Protein AF-0000000067304026 (afdb_homodimer)

Sequence (270 aa):
MPGSTGDQLLELVQLFERVRQAMSGVVQALWPSVSLPEGLGELAEKLQGARRRLRLWKISACHQGAREAWAMVKTRYPKADPNHMAEVGPAGPDGKEIPVSLMYGQVELAAKYSQQDCKLDSLLDGIEEEYNQLVMPGSTGDQLLELVQLFERVRQAMSGVVQALWPSVSLPEGLGELAEKLQGARRRLRLWKISACHQGAREAWAMVKTRYPKADPNHMAEVGPAGPDGKEIPVSLMYGQVELAAKYSQQDCKLDSLLDGIEEEYNQLV

Secondary structure (DSSP, 8-state):
----HHHHHHHHHHHHHHHHHHHHHHHHHH-TTSPPP-SHHHHHHHHTTHHHHHHHHHHHHHHHHHHHHHHHHHHH-TTS-HHHHHHS----TTS----GGGGHHHHHHHHHHHHTT---SSPPTTHHHHHHHH-/----HHHHHHHHHHHHHHHHHHHHHHHHHH-TTSPPPSSHHHHHHHHTTHHHHHHHHHHHHHHHHHHHHHHHHHHH-TT--HHHHHHS----TTS----GGGGHHHHHHHHHHHHTT---SSPPTTHHHHHHHH-

Radius of gyration: 23.52 Å; Cα contacts (8 Å, |Δi|>4): 357;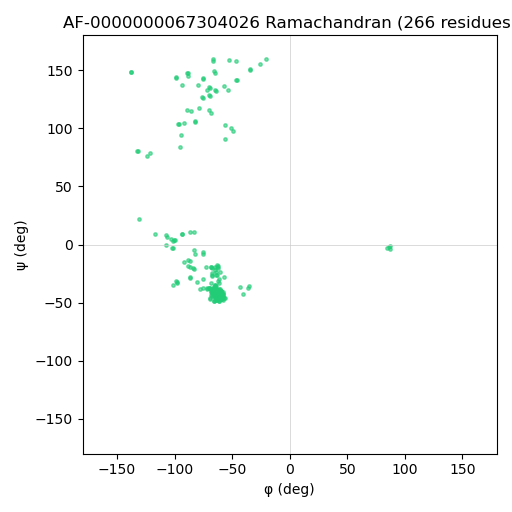 chains: 2; bounding box: 36×78×54 Å

Organism: Triticum aestivum (NCBI:txid4565)

Foldseek 3Di:
DPPDPVVVVVVVVVVVVVLLVVLQVLLCQLPVVDDGDDDPVVSVVSCVCVVVSVVLLVVQLVVQLVVLLVVVVCVVVVVDDVVVVVVDAQQDPVGRHDDCVVVVVVVVVSSVVSSVPGDRRDGDPCSVVVVVVVD/DPPDPVVVVVVVVVVVVVLLVVLQVLLCQLPVPDDGDDDPVVSVVSCVCVVVSVVQLVVQLVVQLVVLLVVVVCVVCVVDDVVVPVVDAQQDPVRHHDDPVVCCVVCVVVSVVSSVPGDRRDGDPCSVVVVVVVD

pLDDT: mean 86.33, std 11.95, range [46.94, 98.12]

Structure (mmCIF, N/CA/C/O backbone):
data_AF-0000000067304026-model_v1
#
loop_
_entity.id
_entity.type
_entity.pdbx_description
1 polymer 'Uncharacterized protein'
#
loop_
_atom_site.group_PDB
_atom_site.id
_atom_site.type_symbol
_atom_site.label_atom_id
_atom_site.label_alt_id
_atom_site.label_comp_id
_atom_site.label_asym_id
_atom_site.label_entity_id
_atom_site.label_seq_id
_atom_site.pdbx_PDB_ins_code
_atom_site.Cartn_x
_atom_site.Cartn_y
_atom_site.Cartn_z
_atom_site.occupancy
_atom_site.B_iso_or_equiv
_atom_site.auth_seq_id
_atom_site.auth_comp_id
_atom_site.auth_asym_id
_atom_site.auth_atom_id
_atom_site.pdbx_PDB_model_num
ATOM 1 N N . MET A 1 1 ? -16.688 -38.125 -21.859 1 46.94 1 MET A N 1
ATOM 2 C CA . MET A 1 1 ? -15.648 -39.094 -22.203 1 46.94 1 MET A CA 1
ATOM 3 C C . MET A 1 1 ? -14.258 -38.562 -21.891 1 46.94 1 MET A C 1
ATOM 5 O O . MET A 1 1 ? -13.984 -37.375 -22.094 1 46.94 1 MET A O 1
ATOM 9 N N . PRO A 1 2 ? -13.617 -39.281 -21.031 1 56.22 2 PRO A N 1
ATOM 10 C CA . PRO A 1 2 ? -12.266 -38.781 -20.766 1 56.22 2 PRO A CA 1
ATOM 11 C C . PRO A 1 2 ? -11.492 -38.5 -22.047 1 56.22 2 PRO A C 1
ATOM 13 O O . PRO A 1 2 ? -11.547 -39.281 -23 1 56.22 2 PRO A O 1
ATOM 16 N N . GLY A 1 3 ? -11.477 -37.281 -22.438 1 58.34 3 GLY A N 1
ATOM 17 C CA . GLY A 1 3 ? -10.797 -36.938 -23.672 1 58.34 3 GLY A CA 1
ATOM 18 C C . GLY A 1 3 ? -9.555 -37.781 -23.922 1 58.34 3 GLY A C 1
ATOM 19 O O . GLY A 1 3 ? -9.07 -38.438 -23.016 1 58.34 3 GLY A O 1
ATOM 20 N N . SER A 1 4 ? -9.242 -38 -25.125 1 78.88 4 SER A N 1
ATOM 21 C CA . SER A 1 4 ? -8.031 -38.688 -25.547 1 78.88 4 SER A CA 1
ATOM 22 C C . SER A 1 4 ? -6.805 -38.188 -24.812 1 78.88 4 SER A C 1
ATOM 24 O O . SER A 1 4 ? -6.848 -37.125 -24.188 1 78.88 4 SER A O 1
ATOM 26 N N . THR A 1 5 ? -5.93 -39.125 -24.5 1 82.75 5 THR A N 1
ATOM 27 C CA . THR A 1 5 ? -4.652 -38.781 -23.891 1 82.75 5 THR A CA 1
ATOM 28 C C . THR A 1 5 ? -4.121 -37.469 -24.438 1 82.75 5 THR A C 1
ATOM 30 O O . THR A 1 5 ? -3.588 -36.656 -23.703 1 82.75 5 THR A O 1
ATOM 33 N N . GLY A 1 6 ? -4.371 -37.281 -25.688 1 85 6 GLY A N 1
ATOM 34 C CA . GLY A 1 6 ? -3.955 -36.062 -26.328 1 85 6 GLY A CA 1
ATOM 35 C C . GLY A 1 6 ? -4.699 -34.844 -25.812 1 85 6 GLY A C 1
ATOM 36 O O . GLY A 1 6 ? -4.098 -33.781 -25.578 1 85 6 GLY A O 1
ATOM 37 N N . ASP A 1 7 ? -5.953 -35 -25.578 1 86.19 7 ASP A N 1
ATOM 38 C CA . ASP A 1 7 ? -6.781 -33.906 -25.078 1 86.19 7 ASP A CA 1
ATOM 39 C C . ASP A 1 7 ? -6.398 -33.531 -23.641 1 86.19 7 ASP A C 1
ATOM 41 O O . ASP A 1 7 ? -6.367 -32.344 -23.297 1 86.19 7 ASP A O 1
ATOM 45 N N . GLN A 1 8 ? -6.109 -34.5 -22.922 1 85 8 GLN A N 1
ATOM 46 C CA . GLN A 1 8 ? -5.723 -34.281 -21.547 1 85 8 GLN A CA 1
ATOM 47 C C . GLN A 1 8 ? -4.383 -33.562 -21.453 1 85 8 GLN A C 1
ATOM 49 O O . GLN A 1 8 ? -4.207 -32.656 -20.625 1 85 8 GLN A O 1
ATOM 54 N N . LEU A 1 9 ? -3.477 -34 -22.359 1 86.44 9 LEU A N 1
ATOM 55 C CA . LEU A 1 9 ? -2.168 -33.344 -22.375 1 86.44 9 LEU A CA 1
ATOM 56 C C . LEU A 1 9 ? -2.291 -31.891 -22.797 1 86.44 9 LEU A C 1
ATOM 58 O O . LEU A 1 9 ? -1.613 -31.031 -22.234 1 86.44 9 LEU A O 1
ATOM 62 N N . LEU A 1 10 ? -3.184 -31.656 -23.734 1 90.62 10 LEU A N 1
ATOM 63 C CA . LEU A 1 10 ? -3.404 -30.281 -24.172 1 90.62 10 LEU A CA 1
ATOM 64 C C . LEU A 1 10 ? -3.99 -29.422 -23.062 1 90.62 10 LEU A C 1
ATOM 66 O O . LEU A 1 10 ? -3.58 -28.281 -22.875 1 90.62 10 LEU A O 1
ATOM 70 N N . GLU A 1 11 ? -4.941 -29.922 -22.375 1 89.31 11 GLU A N 1
ATOM 71 C CA . GLU A 1 11 ? -5.547 -29.219 -21.25 1 89.31 11 GLU A CA 1
ATOM 72 C C . GLU A 1 11 ? -4.516 -28.906 -20.172 1 89.31 11 GLU A C 1
ATOM 74 O O . GLU A 1 11 ? -4.539 -27.812 -19.578 1 89.31 11 GLU A O 1
ATOM 79 N N . LEU A 1 12 ? -3.656 -29.812 -19.938 1 88.38 12 LEU A N 1
ATOM 80 C CA . LEU A 1 12 ? -2.615 -29.609 -18.922 1 88.38 12 LEU A CA 1
ATOM 81 C C . LEU A 1 12 ? -1.647 -28.516 -19.359 1 88.38 12 LEU A C 1
ATOM 83 O O . LEU A 1 12 ? -1.261 -27.656 -18.547 1 88.38 12 LEU A O 1
ATOM 87 N N . VAL A 1 13 ? -1.28 -28.594 -20.609 1 90.56 13 VAL A N 1
ATOM 88 C CA . VAL A 1 13 ? -0.37 -27.594 -21.141 1 90.56 13 VAL A CA 1
ATOM 89 C C . VAL A 1 13 ? -1.01 -26.203 -21.047 1 90.56 13 VAL A C 1
ATOM 91 O O . VAL A 1 13 ? -0.352 -25.234 -20.656 1 90.56 13 VAL A O 1
ATOM 94 N N . GLN A 1 14 ? -2.227 -26.094 -21.328 1 94.25 14 GLN A N 1
ATOM 95 C CA . GLN A 1 14 ? -2.949 -24.828 -21.25 1 94.25 14 GLN A CA 1
ATOM 96 C C . GLN A 1 14 ? -3.025 -24.328 -19.797 1 94.25 14 GLN A C 1
ATOM 98 O O . GLN A 1 14 ? -2.887 -23.141 -19.547 1 94.25 14 GLN A O 1
ATOM 103 N N . LEU A 1 15 ? -3.293 -25.219 -18.953 1 93.31 15 LEU A N 1
ATOM 104 C CA . LEU A 1 15 ? -3.326 -24.859 -17.547 1 93.31 15 LEU A CA 1
ATOM 105 C C . LEU A 1 15 ? -1.977 -24.312 -17.078 1 93.31 15 LEU A C 1
ATOM 107 O O . LEU A 1 15 ? -1.911 -23.281 -16.406 1 93.31 15 LEU A O 1
ATOM 111 N N . PHE A 1 16 ? -0.898 -24.969 -17.531 1 93.06 16 PHE A N 1
ATOM 112 C CA . PHE A 1 16 ? 0.444 -24.547 -17.141 1 93.06 16 PHE A CA 1
ATOM 113 C C . PHE A 1 16 ? 0.735 -23.141 -17.656 1 93.06 16 PHE A C 1
ATOM 115 O O . PHE A 1 16 ? 1.315 -22.328 -16.938 1 93.06 16 PHE A O 1
ATOM 122 N N . GLU A 1 17 ? 0.305 -22.938 -18.812 1 94.81 17 GLU A N 1
ATOM 123 C CA . GLU A 1 17 ? 0.541 -21.625 -19.391 1 94.81 17 GLU A CA 1
ATOM 124 C C . GLU A 1 17 ? -0.262 -20.547 -18.656 1 94.81 17 GLU A C 1
ATOM 126 O O . GLU A 1 17 ? 0.25 -19.469 -18.391 1 94.81 17 GLU A O 1
ATOM 131 N N . ARG A 1 18 ? -1.448 -20.828 -18.297 1 95.94 18 ARG A N 1
ATOM 132 C CA . ARG A 1 18 ? -2.281 -19.891 -17.531 1 95.94 18 ARG A CA 1
ATOM 133 C C . ARG A 1 18 ? -1.678 -19.609 -16.172 1 95.94 18 ARG A C 1
ATOM 135 O O . ARG A 1 18 ? -1.648 -18.469 -15.719 1 95.94 18 ARG A O 1
ATOM 142 N N . VAL A 1 19 ? -1.234 -20.625 -15.617 1 97.38 19 VAL A N 1
ATOM 143 C CA . VAL A 1 19 ? -0.62 -20.516 -14.297 1 97.38 19 VAL A CA 1
ATOM 144 C C . VAL A 1 19 ? 0.658 -19.688 -14.383 1 97.38 19 VAL A C 1
ATOM 146 O O . VAL A 1 19 ? 0.868 -18.766 -13.586 1 97.38 19 VAL A O 1
ATOM 149 N N . ARG A 1 20 ? 1.448 -20.031 -15.328 1 97.06 20 ARG A N 1
ATOM 150 C CA . ARG A 1 20 ? 2.691 -19.297 -15.523 1 97.06 20 ARG A CA 1
ATOM 151 C C . ARG A 1 20 ? 2.416 -17.812 -15.758 1 97.06 20 ARG A C 1
ATOM 153 O O . ARG A 1 20 ? 3.08 -16.953 -15.172 1 97.06 20 ARG A O 1
ATOM 160 N N . GLN A 1 21 ? 1.472 -17.484 -16.562 1 96.81 21 GLN A N 1
ATOM 161 C CA . GLN A 1 21 ? 1.123 -16.094 -16.875 1 96.81 21 GLN A CA 1
ATOM 162 C C . GLN A 1 21 ? 0.629 -15.367 -15.625 1 96.81 21 GLN A C 1
ATOM 164 O O . GLN A 1 21 ? 1.021 -14.227 -15.375 1 96.81 21 GLN A O 1
ATOM 169 N N . ALA A 1 22 ? -0.229 -16.047 -14.898 1 97.5 22 ALA A N 1
ATOM 170 C CA . ALA A 1 22 ? -0.749 -15.461 -13.664 1 97.5 22 ALA A CA 1
ATOM 171 C C . ALA A 1 22 ? 0.378 -15.172 -12.68 1 97.5 22 ALA A C 1
ATOM 173 O O . ALA A 1 22 ? 0.455 -14.07 -12.125 1 97.5 22 ALA A O 1
ATOM 174 N N . MET A 1 23 ? 1.243 -16.125 -12.508 1 98 23 MET A N 1
ATOM 175 C CA . MET A 1 23 ? 2.355 -15.969 -11.57 1 98 23 MET A CA 1
ATOM 176 C C . MET A 1 23 ? 3.311 -14.883 -12.047 1 98 23 MET A C 1
ATOM 178 O O . MET A 1 23 ? 3.783 -14.07 -11.25 1 98 23 MET A O 1
ATOM 182 N N . SER A 1 24 ? 3.561 -14.836 -13.328 1 97.5 24 SER A N 1
ATOM 183 C CA . SER A 1 24 ? 4.422 -13.805 -13.898 1 97.5 24 SER A CA 1
ATOM 184 C C . SER A 1 24 ? 3.844 -12.414 -13.664 1 97.5 24 SER A C 1
ATOM 186 O O . SER A 1 24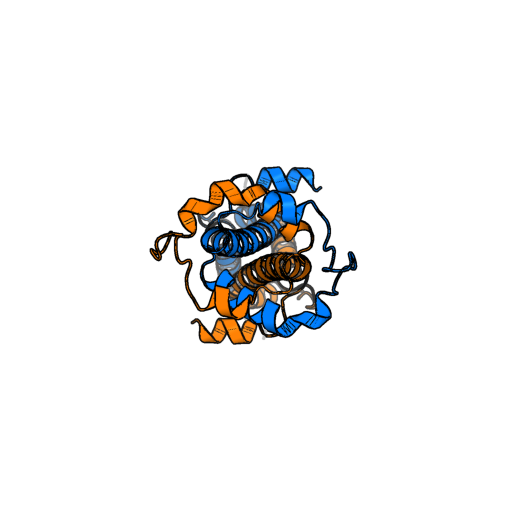 ? 4.574 -11.484 -13.32 1 97.5 24 SER A O 1
ATOM 188 N N . GLY A 1 25 ? 2.58 -12.289 -13.836 1 96.94 25 GLY A N 1
ATOM 189 C CA . GLY A 1 25 ? 1.912 -11.023 -13.586 1 96.94 25 GLY A CA 1
ATOM 190 C C . GLY A 1 25 ? 2.059 -10.547 -12.148 1 96.94 25 GLY A C 1
ATOM 191 O O . GLY A 1 25 ? 2.291 -9.359 -11.906 1 96.94 25 GLY A O 1
ATOM 192 N N . VAL A 1 26 ? 1.966 -11.484 -11.258 1 98.12 26 VAL A N 1
ATOM 193 C CA . VAL A 1 26 ? 2.086 -11.148 -9.844 1 98.12 26 VAL A CA 1
ATOM 194 C C . VAL A 1 26 ? 3.52 -10.727 -9.531 1 98.12 26 VAL A C 1
ATOM 196 O O . VAL A 1 26 ? 3.746 -9.719 -8.859 1 98.12 26 VAL A O 1
ATOM 199 N N . VAL A 1 27 ? 4.48 -11.477 -10.016 1 97.94 27 VAL A N 1
ATOM 200 C CA . VAL A 1 27 ? 5.883 -11.156 -9.773 1 97.94 27 VAL A CA 1
ATOM 201 C C . VAL A 1 27 ? 6.199 -9.773 -10.336 1 97.94 27 VAL A C 1
ATOM 203 O O . VAL A 1 27 ? 6.824 -8.945 -9.664 1 97.94 27 VAL A O 1
ATOM 206 N N . GLN A 1 28 ? 5.711 -9.469 -11.453 1 96.25 28 GLN A N 1
ATOM 207 C CA . GLN A 1 28 ? 5.961 -8.164 -12.07 1 96.25 28 GLN A CA 1
ATOM 208 C C . GLN A 1 28 ? 5.34 -7.039 -11.25 1 96.25 28 GLN A C 1
ATOM 210 O O . GLN A 1 28 ? 5.914 -5.957 -11.141 1 96.25 28 GLN A O 1
ATOM 215 N N . ALA A 1 29 ? 4.195 -7.293 -10.68 1 96.19 29 ALA A N 1
ATOM 216 C CA . ALA A 1 29 ? 3.496 -6.277 -9.898 1 96.19 29 ALA A CA 1
ATOM 217 C C . ALA A 1 29 ? 4.207 -6.023 -8.57 1 96.19 29 ALA A C 1
ATOM 219 O O . ALA A 1 29 ? 4.316 -4.879 -8.125 1 96.19 29 ALA A O 1
ATOM 220 N N . LEU A 1 30 ? 4.723 -7.078 -7.988 1 97.12 30 LEU A N 1
ATOM 221 C CA . LEU A 1 30 ? 5.32 -6.973 -6.66 1 97.12 30 LEU A CA 1
ATOM 222 C C . LEU A 1 30 ? 6.785 -6.562 -6.754 1 97.12 30 LEU A C 1
ATOM 224 O O . LEU A 1 30 ? 7.324 -5.949 -5.828 1 97.12 30 LEU A O 1
ATOM 228 N N . TRP A 1 31 ? 7.453 -6.875 -7.801 1 96.5 31 TRP A N 1
ATOM 229 C CA . TRP A 1 31 ? 8.844 -6.547 -8.07 1 96.5 31 TRP A CA 1
ATOM 230 C C . TRP A 1 31 ? 9.008 -5.98 -9.477 1 96.5 31 TRP A C 1
ATOM 232 O O . TRP A 1 31 ? 9.539 -6.652 -10.367 1 96.5 31 TRP A O 1
ATOM 242 N N . PRO A 1 32 ? 8.727 -4.738 -9.656 1 93.06 32 PRO A N 1
ATOM 243 C CA . PRO A 1 32 ? 8.688 -4.168 -11 1 93.06 32 PRO A CA 1
ATOM 244 C C . PRO A 1 32 ? 10.062 -4.098 -11.648 1 93.06 32 PRO A C 1
ATOM 246 O O . PRO A 1 32 ? 10.172 -4.039 -12.883 1 93.06 32 PRO A O 1
ATOM 249 N N . SER A 1 33 ? 11.086 -4.16 -10.93 1 89.69 33 SER A N 1
ATOM 250 C CA . SER A 1 33 ? 12.414 -3.959 -11.492 1 89.69 33 SER A CA 1
ATOM 251 C C . SER A 1 33 ? 13.117 -5.289 -11.734 1 89.69 33 SER A C 1
ATOM 253 O O . SER A 1 33 ? 14.266 -5.316 -12.195 1 89.69 33 SER A O 1
ATOM 255 N N . VAL A 1 34 ? 12.453 -6.387 -11.5 1 88 34 VAL A N 1
ATOM 256 C CA . VAL A 1 34 ? 13.117 -7.684 -11.602 1 88 34 VAL A CA 1
ATOM 257 C C . VAL A 1 34 ? 12.797 -8.32 -12.953 1 88 34 VAL A C 1
ATOM 259 O O . VAL A 1 34 ? 11.68 -8.188 -13.461 1 88 34 VAL A O 1
ATOM 262 N N . SER A 1 35 ? 13.828 -8.977 -13.453 1 93 35 SER A N 1
ATOM 263 C CA . SER A 1 35 ? 13.594 -9.797 -14.633 1 93 35 SER A CA 1
ATOM 264 C C . SER A 1 35 ? 12.734 -11.016 -14.312 1 93 35 SER A C 1
ATOM 266 O O . SER A 1 35 ? 12.977 -11.703 -13.312 1 93 35 SER A O 1
ATOM 268 N N . LEU A 1 36 ? 11.789 -11.227 -15.18 1 93.25 36 LEU A N 1
ATOM 269 C CA . LEU A 1 36 ? 10.836 -12.305 -14.938 1 93.25 36 LEU A CA 1
ATOM 270 C C . LEU A 1 36 ? 11.469 -13.664 -15.211 1 93.25 36 LEU A C 1
ATOM 272 O O . LEU A 1 36 ? 11.984 -13.906 -16.312 1 93.25 36 LEU A O 1
ATOM 276 N N . PRO A 1 37 ? 11.367 -14.469 -14.227 1 91.25 37 PRO A N 1
ATOM 277 C CA . PRO A 1 37 ? 11.82 -15.828 -14.516 1 91.25 37 PRO A CA 1
ATOM 278 C C . PRO A 1 37 ? 10.938 -16.547 -15.539 1 91.25 37 PRO A C 1
ATOM 280 O O . PRO A 1 37 ? 9.75 -16.219 -15.664 1 91.25 37 PRO A O 1
ATOM 283 N N . GLU A 1 38 ? 11.484 -17.562 -16.156 1 89.38 38 GLU A N 1
ATOM 284 C CA . GLU A 1 38 ? 10.734 -18.281 -17.172 1 89.38 38 GLU A CA 1
ATOM 285 C C . GLU A 1 38 ? 10.102 -19.547 -16.609 1 89.38 38 GLU A C 1
ATOM 287 O O . GLU A 1 38 ? 8.984 -19.906 -16.984 1 89.38 38 GLU A O 1
ATOM 292 N N . GLY A 1 39 ? 10.75 -20.141 -15.688 1 93.19 39 GLY A N 1
ATOM 293 C CA . GLY A 1 39 ? 10.289 -21.422 -15.18 1 93.19 39 GLY A CA 1
ATOM 294 C C . GLY A 1 39 ? 9.305 -21.297 -14.031 1 93.19 39 GLY A C 1
ATOM 295 O O . GLY A 1 39 ? 9.398 -20.359 -13.227 1 93.19 39 GLY A O 1
ATOM 296 N N . LEU A 1 40 ? 8.414 -22.25 -14 1 95.19 40 LEU A N 1
ATOM 297 C CA . LEU A 1 40 ? 7.402 -22.266 -12.945 1 95.19 40 LEU A CA 1
ATOM 298 C C . LEU A 1 40 ? 8.047 -22.422 -11.57 1 95.19 40 LEU A C 1
ATOM 300 O O . LEU A 1 40 ? 7.602 -21.797 -10.602 1 95.19 40 LEU A O 1
ATOM 304 N N . GLY A 1 41 ? 9.055 -23.234 -11.516 1 95.56 41 GLY A N 1
ATOM 305 C CA . GLY A 1 41 ? 9.75 -23.438 -10.25 1 95.56 41 GLY A CA 1
ATOM 306 C C . GLY A 1 41 ? 10.375 -22.156 -9.719 1 95.56 41 GLY A C 1
ATOM 307 O O . GLY A 1 41 ? 10.258 -21.844 -8.531 1 95.56 41 GLY A O 1
ATOM 308 N N . GLU A 1 42 ? 11.039 -21.438 -10.555 1 96.69 42 GLU A N 1
ATOM 309 C CA . GLU A 1 42 ? 11.672 -20.188 -10.172 1 96.69 42 GLU A CA 1
ATOM 310 C C . GLU A 1 42 ? 10.633 -19.125 -9.789 1 96.69 42 GLU A C 1
ATOM 312 O O . GLU A 1 42 ? 10.844 -18.359 -8.859 1 96.69 42 GLU A O 1
ATOM 317 N N . LEU A 1 43 ? 9.555 -19.125 -10.531 1 97.81 43 LEU A N 1
ATOM 318 C CA . LEU A 1 43 ? 8.461 -18.219 -10.195 1 97.81 43 LEU A CA 1
ATOM 319 C C . LEU A 1 43 ? 7.906 -18.531 -8.805 1 97.81 43 LEU A C 1
ATOM 321 O O . LEU A 1 43 ? 7.676 -17.609 -8.008 1 97.81 43 LEU A O 1
ATOM 325 N N . ALA A 1 44 ? 7.73 -19.734 -8.555 1 97.88 44 ALA A N 1
ATOM 326 C CA . ALA A 1 44 ? 7.238 -20.156 -7.242 1 97.88 44 ALA A CA 1
ATOM 327 C C . ALA A 1 44 ? 8.195 -19.734 -6.133 1 97.88 44 ALA A C 1
ATOM 329 O O . ALA A 1 44 ? 7.766 -19.266 -5.078 1 97.88 44 ALA A O 1
ATOM 330 N N . GLU A 1 45 ? 9.461 -19.922 -6.355 1 96.94 45 GLU A N 1
ATOM 331 C CA . GLU A 1 45 ? 10.469 -19.531 -5.379 1 96.94 45 GLU A CA 1
ATOM 332 C C . GLU A 1 45 ? 10.398 -18.031 -5.09 1 96.94 45 GLU A C 1
ATOM 334 O O . GLU A 1 45 ? 10.438 -17.609 -3.932 1 96.94 45 GLU A O 1
ATOM 339 N N . LYS A 1 46 ? 10.289 -17.234 -6.102 1 97.12 46 LYS A N 1
ATOM 340 C CA . LYS A 1 46 ? 10.18 -15.789 -5.949 1 97.12 46 LYS A CA 1
ATOM 341 C C . LYS A 1 46 ? 8.938 -15.414 -5.148 1 97.12 46 LYS A C 1
ATOM 343 O O . LYS A 1 46 ? 9 -14.547 -4.27 1 97.12 46 LYS A O 1
ATOM 348 N N . LEU A 1 47 ? 7.836 -16.078 -5.379 1 97.94 47 LEU A N 1
ATOM 349 C CA . LEU A 1 47 ? 6.551 -15.727 -4.781 1 97.94 47 LEU A CA 1
ATOM 350 C C . LEU A 1 47 ? 6.508 -16.156 -3.314 1 97.94 47 LEU A C 1
ATOM 352 O O . LEU A 1 47 ? 5.59 -15.766 -2.584 1 97.94 47 LEU A O 1
ATOM 356 N N . GLN A 1 48 ? 7.508 -16.859 -2.863 1 96.19 48 GLN A N 1
ATOM 357 C CA . GLN A 1 48 ? 7.594 -17.172 -1.44 1 96.19 48 GLN A CA 1
ATOM 358 C C . GLN A 1 48 ? 7.762 -15.906 -0.611 1 96.19 48 GLN A C 1
ATOM 360 O O . GLN A 1 48 ? 7.336 -15.844 0.543 1 96.19 48 GLN A O 1
ATOM 365 N N . GLY A 1 49 ? 8.312 -14.875 -1.209 1 95.75 49 GLY A N 1
ATOM 366 C CA . GLY A 1 49 ? 8.516 -13.602 -0.531 1 95.75 49 GLY A CA 1
ATOM 367 C C . GLY A 1 49 ? 7.375 -12.625 -0.748 1 95.75 49 GLY A C 1
ATOM 368 O O . GLY A 1 49 ? 7.461 -11.461 -0.338 1 95.75 49 GLY A O 1
ATOM 369 N N . ALA A 1 50 ? 6.277 -13.062 -1.33 1 97.44 50 ALA A N 1
ATOM 370 C CA . ALA A 1 50 ? 5.219 -12.156 -1.766 1 97.44 50 ALA A CA 1
ATOM 371 C C . ALA A 1 50 ? 4.559 -11.469 -0.572 1 97.44 50 ALA A C 1
ATOM 373 O O . ALA A 1 50 ? 4.273 -10.273 -0.617 1 97.44 50 ALA A O 1
ATOM 374 N N . ARG A 1 51 ? 4.34 -12.242 0.478 1 95.56 51 ARG A N 1
ATOM 375 C CA . ARG A 1 51 ? 3.678 -11.672 1.648 1 95.56 51 ARG A CA 1
ATOM 376 C C . ARG A 1 51 ? 4.5 -10.531 2.236 1 95.56 51 ARG A C 1
ATOM 378 O O . ARG A 1 51 ? 3.965 -9.453 2.516 1 95.56 51 ARG A O 1
ATOM 385 N N . ARG A 1 52 ? 5.738 -10.758 2.422 1 95.56 52 ARG A N 1
ATOM 386 C CA . ARG A 1 52 ? 6.641 -9.727 2.928 1 95.56 52 ARG A CA 1
ATOM 387 C C . ARG A 1 52 ? 6.684 -8.531 1.988 1 95.56 52 ARG A C 1
ATOM 389 O O . ARG A 1 52 ? 6.629 -7.379 2.436 1 95.56 52 ARG A O 1
ATOM 396 N N . ARG A 1 53 ? 6.797 -8.781 0.732 1 96.88 53 ARG A N 1
ATOM 397 C CA . ARG A 1 53 ? 6.891 -7.719 -0.262 1 96.88 53 ARG A CA 1
ATOM 398 C C . ARG A 1 53 ? 5.629 -6.859 -0.264 1 96.88 53 ARG A C 1
ATOM 400 O O . ARG A 1 53 ? 5.703 -5.633 -0.363 1 96.88 53 ARG A O 1
ATOM 407 N N . LEU A 1 54 ? 4.477 -7.527 -0.152 1 97 54 LEU A N 1
ATOM 408 C CA . LEU A 1 54 ? 3.213 -6.805 -0.07 1 97 54 LEU A CA 1
ATOM 409 C C . LEU A 1 54 ? 3.18 -5.902 1.16 1 97 54 LEU A C 1
ATOM 411 O O . LEU A 1 54 ? 2.727 -4.758 1.084 1 97 54 LEU A O 1
ATOM 415 N N . ARG A 1 55 ? 3.664 -6.406 2.236 1 95.62 55 ARG A N 1
ATOM 416 C CA . ARG A 1 55 ? 3.701 -5.609 3.459 1 95.62 55 ARG A CA 1
ATOM 417 C C . ARG A 1 55 ? 4.602 -4.391 3.291 1 95.62 55 ARG A C 1
ATOM 419 O O . ARG A 1 55 ? 4.254 -3.291 3.732 1 95.62 55 ARG A O 1
ATOM 426 N N . LEU A 1 56 ? 5.711 -4.52 2.676 1 96.5 56 LEU A N 1
ATOM 427 C CA . LEU A 1 56 ? 6.617 -3.406 2.408 1 96.5 56 LEU A CA 1
ATOM 428 C C . LEU A 1 56 ? 5.941 -2.348 1.544 1 96.5 56 LEU A C 1
ATOM 430 O O . LEU A 1 56 ? 6.074 -1.15 1.805 1 96.5 56 LEU A O 1
ATOM 434 N N . TRP A 1 57 ? 5.184 -2.797 0.582 1 97.19 57 TRP A N 1
ATOM 435 C CA . TRP A 1 57 ? 4.453 -1.866 -0.275 1 97.19 57 TRP A CA 1
ATOM 436 C C . TRP A 1 57 ? 3.436 -1.065 0.532 1 97.19 57 TRP A C 1
ATOM 438 O O . TRP A 1 57 ? 3.316 0.149 0.359 1 97.19 57 TRP A O 1
ATOM 448 N N . LYS A 1 58 ? 2.73 -1.785 1.393 1 96.12 58 LYS A N 1
ATOM 449 C CA . LYS A 1 58 ? 1.716 -1.128 2.211 1 96.12 58 LYS A CA 1
ATOM 450 C C . LYS A 1 58 ? 2.348 -0.114 3.16 1 96.12 58 LYS A C 1
ATOM 452 O O . LYS A 1 58 ? 1.867 1.016 3.279 1 96.12 58 LYS A O 1
ATOM 457 N N . ILE A 1 59 ? 3.402 -0.42 3.793 1 96 59 ILE A N 1
ATOM 458 C CA . ILE A 1 59 ? 4.094 0.473 4.719 1 96 59 ILE A CA 1
ATOM 459 C C . ILE A 1 59 ? 4.633 1.683 3.961 1 96 59 ILE A C 1
ATOM 461 O O . ILE A 1 59 ? 4.477 2.822 4.402 1 96 59 ILE A O 1
ATOM 465 N N . SER A 1 60 ? 5.277 1.411 2.865 1 96.31 60 SER A N 1
ATOM 466 C CA . SER A 1 60 ? 5.809 2.486 2.035 1 96.31 60 SER A CA 1
ATOM 467 C C . SER A 1 60 ? 4.711 3.461 1.621 1 96.31 60 SER A C 1
ATOM 469 O O . SER A 1 60 ? 4.887 4.676 1.713 1 96.31 60 SER A O 1
ATOM 471 N N . ALA A 1 61 ? 3.619 2.93 1.189 1 96.56 61 ALA A N 1
ATOM 472 C CA . ALA A 1 61 ? 2.506 3.766 0.749 1 96.56 61 ALA A CA 1
ATOM 473 C C . ALA A 1 61 ? 1.941 4.586 1.907 1 96.56 61 ALA A C 1
ATOM 475 O O . ALA A 1 61 ? 1.63 5.766 1.746 1 96.56 61 ALA A O 1
ATOM 476 N N . CYS A 1 62 ? 1.808 3.947 3.016 1 96.75 62 CYS A N 1
ATOM 477 C CA . CYS A 1 62 ? 1.332 4.645 4.207 1 96.75 62 CYS A CA 1
ATOM 478 C C . CYS A 1 62 ? 2.256 5.797 4.57 1 96.75 62 CYS A C 1
ATOM 480 O O . CYS A 1 62 ? 1.793 6.906 4.848 1 96.75 62 CYS A O 1
ATOM 482 N N . HIS A 1 63 ? 3.516 5.566 4.562 1 95.88 63 HIS A N 1
ATOM 483 C CA . HIS A 1 63 ? 4.516 6.594 4.844 1 95.88 63 HIS A CA 1
ATOM 484 C C . HIS A 1 63 ? 4.422 7.738 3.842 1 95.88 63 HIS A C 1
ATOM 486 O O . HIS A 1 63 ? 4.531 8.906 4.219 1 95.88 63 HIS A O 1
ATOM 492 N N . GLN A 1 64 ? 4.258 7.363 2.615 1 95.31 64 GLN A N 1
ATOM 493 C CA . GLN A 1 64 ? 4.129 8.367 1.566 1 95.31 64 GLN A CA 1
ATOM 494 C C . GLN A 1 64 ? 2.932 9.281 1.818 1 95.31 64 GLN A C 1
ATOM 496 O O . GLN A 1 64 ? 3.023 10.5 1.655 1 95.31 64 GLN A O 1
ATOM 501 N N . GLY A 1 65 ? 1.836 8.641 2.174 1 95.06 65 GLY A N 1
ATOM 502 C CA . GLY A 1 65 ? 0.658 9.438 2.48 1 95.06 65 GLY A CA 1
ATOM 503 C C . GLY A 1 65 ? 0.873 10.398 3.635 1 95.06 65 GLY A C 1
ATOM 504 O O . GLY A 1 65 ? 0.507 11.57 3.549 1 95.06 65 GLY A O 1
ATOM 505 N N . ALA A 1 66 ? 1.475 9.922 4.641 1 94.88 66 ALA A N 1
ATOM 506 C CA . ALA A 1 66 ? 1.8 10.758 5.793 1 94.88 66 ALA A CA 1
ATOM 507 C C . ALA A 1 66 ? 2.756 11.883 5.402 1 94.88 66 ALA A C 1
ATOM 509 O O . ALA A 1 66 ? 2.574 13.031 5.812 1 94.88 66 ALA A O 1
ATOM 510 N N . ARG A 1 67 ? 3.73 11.562 4.641 1 93.94 67 ARG A N 1
ATOM 511 C CA . ARG A 1 67 ? 4.719 12.523 4.18 1 93.94 67 ARG A CA 1
ATOM 512 C C . ARG A 1 67 ? 4.062 13.648 3.381 1 93.94 67 ARG A C 1
ATOM 514 O O . ARG A 1 67 ? 4.371 14.82 3.58 1 93.94 67 ARG A O 1
ATOM 521 N N . GLU A 1 68 ? 3.189 13.281 2.471 1 92.06 68 GLU A N 1
ATOM 522 C CA . GLU A 1 68 ? 2.471 14.273 1.677 1 92.06 68 GLU A CA 1
ATOM 523 C C . GLU A 1 68 ? 1.647 15.203 2.564 1 92.06 68 GLU A C 1
ATOM 525 O O . GLU A 1 68 ? 1.638 16.422 2.359 1 92.06 68 GLU A O 1
ATOM 530 N N . ALA A 1 69 ? 0.983 14.672 3.512 1 91.75 69 ALA A N 1
ATOM 531 C CA . ALA A 1 69 ? 0.152 15.453 4.422 1 91.75 69 ALA A CA 1
ATOM 532 C C . ALA A 1 69 ? 0.999 16.438 5.234 1 91.75 69 ALA A C 1
ATOM 534 O O . ALA A 1 69 ? 0.7 17.625 5.289 1 91.75 69 ALA A O 1
ATOM 535 N N . TRP A 1 70 ? 2.08 15.992 5.762 1 91.5 70 TRP A N 1
ATOM 536 C CA . TRP A 1 70 ? 2.934 16.828 6.598 1 91.5 70 TRP A CA 1
ATOM 537 C C . TRP A 1 70 ? 3.631 17.906 5.762 1 91.5 70 TRP A C 1
ATOM 539 O O . TRP A 1 70 ? 3.854 19.016 6.234 1 91.5 70 TRP A O 1
ATOM 549 N N . ALA A 1 71 ? 3.992 17.469 4.59 1 90.31 71 ALA A N 1
ATOM 550 C CA . ALA A 1 71 ? 4.594 18.453 3.695 1 90.31 71 ALA A CA 1
ATOM 551 C C . ALA A 1 71 ? 3.615 19.594 3.396 1 90.31 71 ALA A C 1
ATOM 553 O O . ALA A 1 71 ? 4.004 20.766 3.355 1 90.31 71 ALA A O 1
ATOM 554 N N . MET A 1 72 ? 2.398 19.281 3.248 1 86.94 72 MET A N 1
ATOM 555 C CA . MET A 1 72 ? 1.368 20.297 3.039 1 86.94 72 MET A CA 1
ATOM 556 C C . MET A 1 72 ? 1.232 21.188 4.262 1 86.94 72 MET A C 1
ATOM 558 O O . MET A 1 72 ? 1.108 22.406 4.133 1 86.94 72 MET A O 1
ATOM 562 N N . VAL A 1 73 ? 1.233 20.609 5.418 1 86.38 73 VAL A N 1
ATOM 563 C CA . VAL A 1 73 ? 1.16 21.375 6.66 1 86.38 73 VAL A CA 1
ATOM 564 C C . VAL A 1 73 ? 2.344 22.328 6.75 1 86.38 73 VAL A C 1
ATOM 566 O O . VAL A 1 73 ? 2.172 23.516 7.051 1 86.38 73 VAL A O 1
ATOM 569 N N . LYS A 1 74 ? 3.52 21.859 6.469 1 87.31 74 LYS A N 1
ATOM 570 C CA . LYS A 1 74 ? 4.734 22.656 6.582 1 87.31 74 LYS A CA 1
ATOM 571 C C . LYS A 1 74 ? 4.719 23.812 5.594 1 87.31 74 LYS A C 1
ATOM 573 O O . LYS A 1 74 ? 5.254 24.891 5.879 1 87.31 74 LYS A O 1
ATOM 578 N N . THR A 1 75 ? 4.148 23.547 4.453 1 83.69 75 THR A N 1
ATOM 579 C CA . THR A 1 75 ? 4.066 24.609 3.451 1 83.69 75 THR A CA 1
ATOM 580 C C . THR A 1 75 ? 3.137 25.719 3.92 1 83.69 75 THR A C 1
ATOM 582 O O . THR A 1 75 ? 3.367 26.891 3.619 1 83.69 75 THR A O 1
ATOM 585 N N . ARG A 1 76 ? 2.215 25.422 4.754 1 79.06 76 ARG A N 1
ATOM 586 C CA . ARG A 1 76 ? 1.219 26.406 5.176 1 79.06 76 ARG A CA 1
ATOM 587 C C . ARG A 1 76 ? 1.589 27.016 6.523 1 79.06 76 ARG A C 1
ATOM 589 O O . ARG A 1 76 ? 1.233 28.156 6.809 1 79.06 76 ARG A O 1
ATOM 596 N N . TYR A 1 77 ? 2.225 26.203 7.273 1 79.19 77 TYR A N 1
ATOM 597 C CA . TYR A 1 77 ? 2.654 26.656 8.594 1 79.19 77 TYR A CA 1
ATOM 598 C C . TYR A 1 77 ? 4.156 26.484 8.766 1 79.19 77 TYR A C 1
ATOM 600 O O . TYR A 1 77 ? 4.605 25.641 9.562 1 79.19 77 TYR A O 1
ATOM 608 N N . PRO A 1 78 ? 4.852 27.359 8.156 1 77.5 78 PRO A N 1
ATOM 609 C CA . PRO A 1 78 ? 6.301 27.172 8.125 1 77.5 78 PRO A CA 1
ATOM 610 C C . PRO A 1 78 ? 6.949 27.328 9.5 1 77.5 78 PRO A C 1
ATOM 612 O O . PRO A 1 78 ? 8.047 26.812 9.727 1 77.5 78 PRO A O 1
ATOM 615 N N . LYS A 1 79 ? 6.227 28 10.398 1 79.62 79 LYS A N 1
ATOM 616 C CA . LYS A 1 79 ? 6.797 28.219 11.719 1 79.62 79 LYS A CA 1
ATOM 617 C C . LYS A 1 79 ? 6.465 27.062 12.664 1 79.62 79 LYS A C 1
ATOM 619 O O . LYS A 1 79 ? 7.031 26.969 13.75 1 79.62 79 LYS A O 1
ATOM 624 N N . ALA A 1 80 ? 5.531 26.281 12.203 1 75.81 80 ALA A N 1
ATOM 625 C CA . ALA A 1 80 ? 5.211 25.094 12.992 1 75.81 80 ALA A CA 1
ATOM 626 C C . ALA A 1 80 ? 6.23 23.984 12.75 1 75.81 80 ALA A C 1
ATOM 628 O O . ALA A 1 80 ? 6.684 23.781 11.625 1 75.81 80 ALA A O 1
ATOM 629 N N . ASP A 1 81 ? 6.617 23.359 13.844 1 80.94 81 ASP A N 1
ATOM 630 C CA . ASP A 1 81 ? 7.492 22.203 13.727 1 80.94 81 ASP A CA 1
ATOM 631 C C . ASP A 1 81 ? 6.691 20.906 13.758 1 80.94 81 ASP A C 1
ATOM 633 O O . ASP A 1 81 ? 6.316 20.422 14.828 1 80.94 81 ASP A O 1
ATOM 637 N N . PRO A 1 82 ? 6.555 20.344 12.562 1 82.31 82 PRO A N 1
ATOM 638 C CA . PRO A 1 82 ? 5.742 19.125 12.516 1 82.31 82 PRO A CA 1
ATOM 639 C C . PRO A 1 82 ? 6.316 18 13.367 1 82.31 82 PRO A C 1
ATOM 641 O O . PRO A 1 82 ? 5.566 17.203 13.922 1 82.31 82 PRO A O 1
ATOM 644 N N . ASN A 1 83 ? 7.586 17.938 13.461 1 81.12 83 ASN A N 1
ATOM 645 C CA . ASN A 1 83 ? 8.203 16.891 14.281 1 81.12 83 ASN A CA 1
ATOM 646 C C . ASN A 1 83 ? 7.816 17.031 15.75 1 81.12 83 ASN A C 1
ATOM 648 O O . ASN A 1 83 ? 7.469 16.047 16.406 1 81.12 83 ASN A O 1
ATOM 652 N N . HIS A 1 84 ? 7.879 18.266 16.141 1 81.56 84 HIS A N 1
ATOM 653 C CA . HIS A 1 84 ? 7.473 18.516 17.516 1 81.56 84 HIS A CA 1
ATOM 654 C C . HIS A 1 84 ? 5.996 18.188 17.719 1 81.56 84 HIS A C 1
ATOM 656 O O . HIS A 1 84 ? 5.637 17.562 18.719 1 81.56 84 HIS A O 1
ATOM 662 N N . MET A 1 85 ? 5.207 18.469 16.797 1 77.31 85 MET A N 1
ATOM 663 C CA . MET A 1 85 ? 3.771 18.219 16.875 1 77.31 85 MET A CA 1
ATOM 664 C C . MET A 1 85 ? 3.48 16.719 16.938 1 77.31 85 MET A C 1
ATOM 666 O O . MET A 1 85 ? 2.557 16.297 17.625 1 77.31 85 MET A O 1
ATOM 670 N N . ALA A 1 86 ? 4.258 15.977 16.234 1 78.06 86 ALA A N 1
ATOM 671 C CA . ALA A 1 86 ? 4.035 14.531 16.156 1 78.06 86 ALA A CA 1
ATOM 672 C C . ALA A 1 86 ? 4.477 13.844 17.453 1 78.06 86 ALA A C 1
ATOM 674 O O . ALA A 1 86 ? 3.914 12.82 17.844 1 78.06 86 ALA A O 1
ATOM 675 N N . GLU A 1 87 ? 5.418 14.43 18.047 1 74.56 87 GLU A N 1
ATOM 676 C CA . GLU A 1 87 ? 5.977 13.828 19.25 1 74.56 87 GLU A CA 1
ATOM 677 C C . GLU A 1 87 ? 5.109 14.133 20.469 1 74.56 87 GLU A C 1
ATOM 679 O O . GLU A 1 87 ? 5.035 13.336 21.406 1 74.56 87 GLU A O 1
ATOM 684 N N . VAL A 1 88 ? 4.488 15.375 20.391 1 70.62 88 VAL A N 1
ATOM 685 C CA . VAL A 1 88 ? 3.742 15.812 21.562 1 70.62 88 VAL A CA 1
ATOM 686 C C . VAL A 1 88 ? 2.271 15.43 21.406 1 70.62 88 VAL A C 1
ATOM 688 O O . VAL A 1 88 ? 1.735 15.422 20.297 1 70.62 88 VAL A O 1
ATOM 691 N N . GLY A 1 89 ? 1.833 14.312 21.922 1 58.41 89 GLY A N 1
ATOM 692 C CA . GLY A 1 89 ? 0.456 13.844 21.859 1 58.41 89 GLY A CA 1
ATOM 693 C C . GLY A 1 89 ? -0.546 14.977 21.703 1 58.41 89 GLY A C 1
ATOM 694 O O . GLY A 1 89 ? -0.191 16.156 21.828 1 58.41 89 GLY A O 1
ATOM 695 N N . PRO A 1 90 ? -1.769 14.711 21.125 1 54.31 90 PRO A N 1
ATOM 696 C CA . PRO A 1 90 ? -2.809 15.711 20.859 1 54.31 90 PRO A CA 1
ATOM 697 C C . PRO A 1 90 ? -3.229 16.469 22.125 1 54.31 90 PRO A C 1
ATOM 699 O O . PRO A 1 90 ? -3.408 15.852 23.188 1 54.31 90 PRO A O 1
ATOM 702 N N . ALA A 1 91 ? -2.652 17.562 22.484 1 55.66 91 ALA A N 1
ATOM 703 C CA . ALA A 1 91 ? -3.279 18.281 23.594 1 55.66 91 ALA A CA 1
ATOM 704 C C . ALA A 1 91 ? -4.277 19.312 23.062 1 55.66 91 ALA A C 1
ATOM 706 O O . ALA A 1 91 ? -3.99 20.047 22.109 1 55.66 91 ALA A O 1
ATOM 707 N N . GLY A 1 92 ? -5.523 19.016 23.172 1 50.62 92 GLY A N 1
ATOM 708 C CA . GLY A 1 92 ? -6.496 20.047 22.891 1 50.62 92 GLY A CA 1
ATOM 709 C C . GLY A 1 92 ? -6.164 21.375 23.562 1 50.62 92 GLY A C 1
ATOM 710 O O . GLY A 1 92 ? -5.234 21.453 24.375 1 50.62 92 GLY A O 1
ATOM 711 N N . PRO A 1 93 ? -6.73 22.531 23 1 51.84 93 PRO A N 1
ATOM 712 C CA . PRO A 1 93 ? -6.477 23.844 23.625 1 51.84 93 PRO A CA 1
ATOM 713 C C . PRO A 1 93 ? -6.516 23.766 25.156 1 51.84 93 PRO A C 1
ATOM 715 O O . PRO A 1 93 ? -5.805 24.531 25.828 1 51.84 93 PRO A O 1
ATOM 718 N N . ASP A 1 94 ? -7.375 23.125 25.656 1 56.31 94 ASP A N 1
ATOM 719 C CA . ASP A 1 94 ? -7.516 22.969 27.109 1 56.31 94 ASP A CA 1
ATOM 720 C C . ASP A 1 94 ? -6.609 21.859 27.641 1 56.31 94 ASP A C 1
ATOM 722 O O . ASP A 1 94 ? -6.699 21.484 28.797 1 56.31 94 ASP A O 1
ATOM 726 N N . GLY A 1 95 ? -5.777 21.438 26.812 1 58.66 95 GLY A N 1
ATOM 727 C CA . GLY A 1 95 ? -4.883 20.359 27.219 1 58.66 95 GLY A CA 1
ATOM 728 C C . GLY A 1 95 ? -5.484 18.984 27 1 58.66 95 GLY A C 1
ATOM 729 O O . GLY A 1 95 ? -4.836 17.969 27.281 1 58.66 95 GLY A O 1
ATOM 730 N N . LYS A 1 96 ? -6.75 19.203 26.562 1 60.34 96 LYS A N 1
ATOM 731 C CA . LYS A 1 96 ? -7.445 17.922 26.391 1 60.34 96 LYS A CA 1
ATOM 732 C C . LYS A 1 96 ? -7.324 17.422 24.953 1 60.34 96 LYS A C 1
ATOM 734 O O . LYS A 1 96 ? -7.305 18.219 24.016 1 60.34 96 LYS A O 1
ATOM 739 N N . GLU A 1 97 ? -7.094 16.266 24.766 1 61.25 97 GLU A N 1
ATOM 740 C CA . GLU A 1 97 ? -7.02 15.617 23.469 1 61.25 97 GLU A CA 1
ATOM 741 C C . GLU A 1 97 ? -8.391 15.547 22.797 1 61.25 97 GLU A C 1
ATOM 743 O O . GLU A 1 97 ? -9.391 15.242 23.453 1 61.25 97 GLU A O 1
ATOM 748 N N . ILE A 1 98 ? -8.539 16.312 21.656 1 61.88 98 ILE A N 1
ATOM 749 C CA . ILE A 1 98 ? -9.789 16.203 20.906 1 61.88 98 ILE A CA 1
ATOM 750 C C . ILE A 1 98 ? -9.781 14.938 20.062 1 61.88 98 ILE A C 1
ATOM 752 O O . ILE A 1 98 ? -8.891 14.742 19.234 1 61.88 98 ILE A O 1
ATOM 756 N N . PRO A 1 99 ? -10.727 14.125 20.422 1 64.56 99 PRO A N 1
ATOM 757 C CA . PRO A 1 99 ? -10.797 12.883 19.656 1 64.56 99 PRO A CA 1
ATOM 758 C C . PRO A 1 99 ? -10.961 13.125 18.156 1 64.56 99 PRO A C 1
ATOM 760 O O . PRO A 1 99 ? -11.727 14 17.75 1 64.56 99 PRO A O 1
ATOM 763 N N . VAL A 1 100 ? -10.219 12.391 17.328 1 65 100 VAL A N 1
ATOM 764 C CA . VAL A 1 100 ? -10.211 12.477 15.867 1 65 100 VAL A CA 1
ATOM 765 C C . VAL A 1 100 ? -11.625 12.242 15.328 1 65 100 VAL A C 1
ATOM 767 O O . VAL A 1 100 ? -12 12.812 14.297 1 65 100 VAL A O 1
ATOM 770 N N . SER A 1 101 ? -12.32 11.516 16.078 1 70.25 101 SER A N 1
ATOM 771 C CA . SER A 1 101 ? -13.664 11.164 15.633 1 70.25 101 SER A CA 1
ATOM 772 C C . SER A 1 101 ? -14.531 12.406 15.445 1 70.25 101 SER A C 1
ATOM 774 O O . SER A 1 101 ? -15.445 12.414 14.617 1 70.25 101 SER A O 1
ATOM 776 N N . LEU A 1 102 ? -14.188 13.516 16.141 1 69.25 102 LEU A N 1
ATOM 777 C CA . LEU A 1 102 ? -14.977 14.742 16.062 1 69.25 102 LEU A CA 1
ATOM 778 C C . LEU A 1 102 ? -14.586 15.555 14.828 1 69.25 102 LEU A C 1
ATOM 780 O O . LEU A 1 102 ? -15.297 16.484 14.438 1 69.25 102 LEU A O 1
ATOM 784 N N . MET A 1 103 ? -13.609 15.047 14.195 1 76.31 103 MET A N 1
ATOM 785 C CA . MET A 1 103 ? -13.102 15.789 13.047 1 76.31 103 MET A CA 1
ATOM 786 C C . MET A 1 103 ? -12.969 14.875 11.828 1 76.31 103 MET A C 1
ATOM 788 O O . MET A 1 103 ? -12.289 15.219 10.859 1 76.31 103 MET A O 1
ATOM 792 N N . TYR A 1 104 ? -13.68 13.82 11.828 1 80 104 TYR A N 1
ATOM 793 C CA . TYR A 1 104 ? -13.492 12.742 10.859 1 80 104 TYR A CA 1
ATOM 794 C C . TYR A 1 104 ? -13.703 13.25 9.438 1 80 104 TYR A C 1
ATOM 796 O O . TYR A 1 104 ? -12.898 12.969 8.547 1 80 104 TYR A O 1
ATOM 804 N N . GLY A 1 105 ? -14.75 14 9.172 1 81.88 105 GLY A N 1
ATOM 805 C CA . GLY A 1 105 ? -15.023 14.5 7.832 1 81.88 105 GLY A CA 1
ATOM 806 C C . GLY A 1 105 ? -13.922 15.391 7.293 1 81.88 105 GLY A C 1
ATOM 807 O O . GLY A 1 105 ? -13.516 15.25 6.137 1 81.88 105 GLY A O 1
ATOM 808 N N . GLN A 1 106 ? -13.445 16.281 8.086 1 83.19 106 GLN A N 1
ATOM 809 C CA . GLN A 1 106 ? -12.375 17.188 7.676 1 83.19 106 GLN A CA 1
ATOM 810 C C . GLN A 1 106 ? -11.078 16.422 7.418 1 83.19 106 GLN A C 1
ATOM 812 O O . GLN A 1 106 ? -10.383 16.688 6.43 1 83.19 106 GLN A O 1
ATOM 817 N N . VAL A 1 107 ? -10.875 15.492 8.266 1 88.5 107 VAL A N 1
ATOM 818 C CA . VAL A 1 107 ? -9.656 14.695 8.164 1 88.5 107 VAL A CA 1
ATOM 819 C C . VAL A 1 107 ? -9.703 13.836 6.898 1 88.5 107 VAL A C 1
ATOM 821 O O . VAL A 1 107 ? -8.719 13.758 6.16 1 88.5 107 VAL A O 1
ATOM 824 N N . GLU A 1 108 ? -10.852 13.336 6.652 1 89.88 108 GLU A N 1
ATOM 825 C CA . GLU A 1 108 ? -10.992 12.445 5.508 1 89.88 108 GLU A CA 1
ATOM 826 C C . GLU A 1 108 ? -10.82 13.203 4.191 1 89.88 108 GLU A C 1
ATOM 828 O O . GLU A 1 108 ? -10.172 12.703 3.266 1 89.88 108 GLU A O 1
ATOM 833 N N . LEU A 1 109 ? -11.391 14.32 4.094 1 88.12 109 LEU A N 1
ATOM 834 C CA . LEU A 1 109 ? -11.242 15.109 2.875 1 88.12 109 LEU A CA 1
ATOM 835 C C . LEU A 1 109 ? -9.789 15.484 2.633 1 88.12 109 LEU A C 1
ATOM 837 O O . LEU A 1 109 ? -9.273 15.312 1.526 1 88.12 109 LEU A O 1
ATOM 841 N N . ALA A 1 110 ? -9.133 15.938 3.615 1 89.06 110 ALA A N 1
ATOM 842 C CA . ALA A 1 110 ? -7.723 16.312 3.494 1 89.06 110 ALA A CA 1
ATOM 843 C C . ALA A 1 110 ? -6.859 15.117 3.139 1 89.06 110 ALA A C 1
ATOM 845 O O . ALA A 1 110 ? -5.934 15.227 2.33 1 89.06 110 ALA A O 1
ATOM 846 N N . ALA A 1 111 ? -7.199 14.031 3.75 1 90.94 111 ALA A N 1
ATOM 847 C CA . ALA A 1 111 ? -6.469 12.805 3.475 1 90.94 111 ALA A CA 1
ATOM 848 C C . ALA A 1 111 ? -6.605 12.398 2.01 1 90.94 111 ALA A C 1
ATOM 850 O O . ALA A 1 111 ? -5.625 12 1.375 1 90.94 111 ALA A O 1
ATOM 851 N N . LYS A 1 112 ? -7.762 12.539 1.47 1 89.38 112 LYS A N 1
ATOM 852 C CA . LYS A 1 112 ? -8.016 12.219 0.069 1 89.38 112 LYS A CA 1
ATOM 853 C C . LYS A 1 112 ? -7.172 13.086 -0.859 1 89.38 112 LYS A C 1
ATOM 855 O O . LYS A 1 112 ? -6.566 12.578 -1.806 1 89.38 112 LYS A O 1
ATOM 860 N N . TYR A 1 113 ? -7.059 14.273 -0.564 1 86.6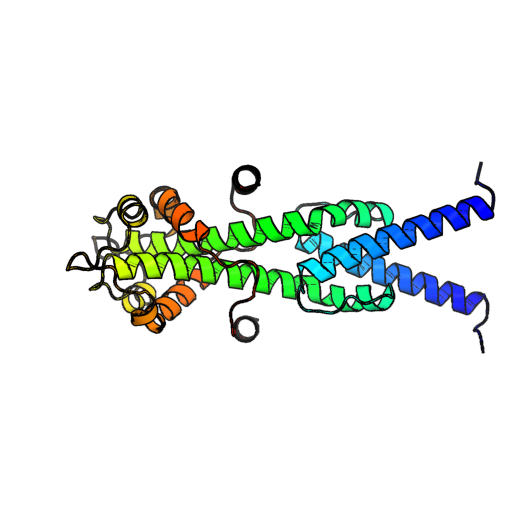9 113 TYR A N 1
ATOM 861 C CA . TYR A 1 113 ? -6.27 15.188 -1.382 1 86.69 113 TYR A CA 1
ATOM 862 C C . TYR A 1 113 ? -4.785 14.859 -1.288 1 86.69 113 TYR A C 1
ATOM 864 O O . TYR A 1 113 ? -4.074 14.875 -2.297 1 86.69 113 TYR A O 1
ATOM 872 N N . SER A 1 114 ? -4.332 14.555 -0.16 1 87.56 114 SER A N 1
ATOM 873 C CA . SER A 1 114 ? -2.92 14.234 0.04 1 87.56 114 SER A CA 1
ATOM 874 C C . SER A 1 114 ? -2.541 12.938 -0.672 1 87.56 114 SER A C 1
ATOM 876 O O . SER A 1 114 ? -1.465 12.844 -1.267 1 87.56 114 SER A O 1
ATOM 878 N N . GLN A 1 115 ? -3.426 11.992 -0.618 1 87.44 115 GLN A N 1
ATOM 879 C CA . GLN A 1 115 ? -3.135 10.68 -1.186 1 87.44 115 GLN A CA 1
ATOM 880 C C . GLN A 1 115 ? -3.016 10.75 -2.705 1 87.44 115 GLN A C 1
ATOM 882 O O . GLN A 1 115 ? -2.275 9.977 -3.312 1 87.44 115 GLN A O 1
ATOM 887 N N . GLN A 1 116 ? -3.633 11.656 -3.381 1 85.69 116 GLN A N 1
ATOM 888 C CA . GLN A 1 116 ? -3.582 11.789 -4.832 1 85.69 116 GLN A CA 1
ATOM 889 C C . GLN A 1 116 ? -2.162 12.078 -5.309 1 85.69 116 GLN A C 1
ATOM 891 O O . GLN A 1 116 ? -1.818 11.797 -6.461 1 85.69 116 GLN A O 1
ATOM 896 N N . ASP A 1 117 ? -1.357 12.508 -4.422 1 84.56 117 ASP A N 1
ATOM 897 C CA . ASP A 1 117 ? -0.003 12.906 -4.793 1 84.56 117 ASP A CA 1
ATOM 898 C C . ASP A 1 117 ? 1.006 11.812 -4.441 1 84.56 117 ASP A C 1
ATOM 900 O O . ASP A 1 117 ? 2.207 11.977 -4.656 1 84.56 117 ASP A O 1
ATOM 904 N N . CYS A 1 118 ? 0.509 10.766 -3.963 1 90.62 118 CYS A N 1
ATOM 905 C CA . CYS A 1 118 ? 1.403 9.688 -3.549 1 90.62 118 CYS A CA 1
ATOM 906 C C . CYS A 1 118 ? 2.055 9.023 -4.754 1 90.62 118 CYS A C 1
ATOM 908 O O . CYS A 1 118 ? 1.367 8.641 -5.703 1 90.62 118 CYS A O 1
ATOM 910 N N . LYS A 1 119 ? 3.363 8.906 -4.711 1 89.94 119 LYS A N 1
ATOM 911 C CA . LYS A 1 119 ? 4.09 8.078 -5.664 1 89.94 119 LYS A CA 1
ATOM 912 C C . LYS A 1 119 ? 4.074 6.609 -5.246 1 89.94 119 LYS A C 1
ATOM 914 O O . LYS A 1 119 ? 4.863 6.191 -4.395 1 89.94 119 LYS A O 1
ATOM 919 N N . LEU A 1 120 ? 3.277 5.828 -5.957 1 93.19 120 LEU A N 1
ATOM 920 C CA . LEU A 1 120 ? 2.998 4.48 -5.469 1 93.19 120 LEU A CA 1
ATOM 921 C C . LEU A 1 120 ? 3.717 3.436 -6.32 1 93.19 120 LEU A C 1
ATOM 923 O O . LEU A 1 120 ? 3.533 2.234 -6.117 1 93.19 120 LEU A O 1
ATOM 927 N N . ASP A 1 121 ? 4.594 3.783 -7.238 1 92.25 121 ASP A N 1
ATOM 928 C CA . ASP A 1 121 ? 5.211 2.85 -8.18 1 92.25 121 ASP A CA 1
ATOM 929 C C . ASP A 1 121 ? 6.625 2.484 -7.738 1 92.25 121 ASP A C 1
ATOM 931 O O . ASP A 1 121 ? 7.301 1.69 -8.398 1 92.25 121 ASP A O 1
ATOM 935 N N . SER A 1 122 ? 7.012 3.109 -6.68 1 94 122 SER A N 1
ATOM 936 C CA . SER A 1 122 ? 8.312 2.771 -6.109 1 94 122 SER A CA 1
ATOM 937 C C . SER A 1 122 ? 8.242 2.691 -4.586 1 94 122 SER A C 1
ATOM 939 O O . SER A 1 122 ? 7.426 3.373 -3.959 1 94 122 SER A O 1
ATOM 941 N N . LEU A 1 123 ? 9.07 1.812 -4.062 1 94.81 123 LEU A N 1
ATOM 942 C CA . LEU A 1 123 ? 9.227 1.764 -2.615 1 94.81 123 LEU A CA 1
ATOM 943 C C . LEU A 1 123 ? 10.078 2.932 -2.121 1 94.81 123 LEU A C 1
ATOM 945 O O . LEU A 1 123 ? 11.055 3.316 -2.771 1 94.81 123 LEU A O 1
ATOM 949 N N . LEU A 1 124 ? 9.641 3.408 -0.942 1 92.94 124 LEU A N 1
ATOM 950 C CA . LEU A 1 124 ? 10.461 4.445 -0.327 1 92.94 124 LEU A CA 1
ATOM 951 C C . LEU A 1 124 ? 11.82 3.893 0.08 1 92.94 124 LEU A C 1
ATOM 953 O O . LEU A 1 124 ? 11.922 2.75 0.533 1 92.94 124 LEU A O 1
ATOM 957 N N . ASP A 1 125 ? 12.758 4.797 0.014 1 89.94 125 ASP A N 1
ATOM 958 C CA . ASP A 1 125 ? 14.109 4.422 0.424 1 89.94 125 ASP A CA 1
ATOM 959 C C . ASP A 1 125 ? 14.156 4.078 1.91 1 89.94 125 ASP A C 1
ATOM 961 O O . ASP A 1 125 ? 13.555 4.773 2.732 1 89.94 125 ASP A O 1
ATOM 965 N N . GLY A 1 126 ? 14.836 2.887 2.172 1 89.25 126 GLY A N 1
ATOM 966 C CA . GLY A 1 126 ? 15.07 2.539 3.564 1 89.25 126 GLY A CA 1
ATOM 967 C C . GLY A 1 126 ? 13.914 1.787 4.195 1 89.25 126 GLY A C 1
ATOM 968 O O . GLY A 1 126 ? 13.992 1.383 5.355 1 89.25 126 GLY A O 1
ATOM 969 N N . ILE A 1 127 ? 12.883 1.591 3.443 1 91.12 127 ILE A N 1
ATOM 970 C CA . ILE A 1 127 ? 11.688 0.993 4.016 1 91.12 127 ILE A CA 1
ATOM 971 C C . ILE A 1 127 ? 11.984 -0.437 4.461 1 91.12 127 ILE A C 1
ATOM 973 O O . ILE A 1 127 ? 11.43 -0.909 5.461 1 91.12 127 ILE A O 1
ATOM 977 N N . GLU A 1 128 ? 12.797 -1.145 3.746 1 90.81 128 GLU A N 1
ATOM 978 C CA . GLU A 1 128 ? 13.148 -2.516 4.105 1 90.81 128 GLU A CA 1
ATOM 979 C C . GLU A 1 128 ? 13.867 -2.568 5.449 1 90.81 128 GLU A C 1
ATOM 981 O O . GLU A 1 128 ? 13.594 -3.438 6.277 1 90.81 128 GLU A O 1
ATOM 986 N N . GLU A 1 129 ? 14.703 -1.686 5.562 1 89.44 129 GLU A N 1
ATOM 987 C CA . GLU A 1 129 ? 15.414 -1.597 6.832 1 89.44 129 GLU A CA 1
ATOM 988 C C . GLU A 1 129 ? 14.461 -1.271 7.98 1 89.44 129 GLU A C 1
ATOM 990 O O . GLU A 1 129 ? 14.555 -1.854 9.062 1 89.44 129 GLU A O 1
ATOM 995 N N . GLU A 1 130 ? 13.641 -0.348 7.746 1 83.38 130 GLU A N 1
ATOM 996 C CA . GLU A 1 130 ? 12.648 0.015 8.75 1 83.38 130 GLU A CA 1
ATOM 997 C C . GLU A 1 130 ? 11.773 -1.182 9.125 1 83.38 130 GLU A C 1
ATOM 999 O O . GLU A 1 130 ? 11.516 -1.425 10.305 1 83.38 130 GLU A O 1
ATOM 1004 N N . TYR A 1 131 ? 11.383 -1.902 8.18 1 86.19 131 TYR A N 1
ATOM 1005 C CA . TYR A 1 131 ? 10.539 -3.072 8.391 1 86.19 131 TYR A CA 1
ATOM 1006 C C . TYR A 1 131 ? 11.266 -4.133 9.203 1 86.19 131 TYR A C 1
ATOM 1008 O O . TYR A 1 131 ? 10.672 -4.762 10.086 1 86.19 131 TYR A O 1
ATOM 1016 N N . ASN A 1 132 ? 12.438 -4.324 8.898 1 87.94 132 ASN A N 1
ATOM 1017 C CA . ASN A 1 132 ? 13.219 -5.34 9.602 1 87.94 132 ASN A CA 1
ATOM 1018 C C . ASN A 1 132 ? 13.383 -5.004 11.078 1 87.94 132 ASN A C 1
ATOM 1020 O O . ASN A 1 132 ? 13.617 -5.891 11.898 1 87.94 132 ASN A O 1
ATOM 1024 N N . GLN A 1 133 ? 13.188 -3.777 11.391 1 79.69 133 GLN A N 1
ATOM 1025 C CA . GLN A 1 133 ? 13.266 -3.361 12.789 1 79.69 133 GLN A CA 1
ATOM 1026 C C . GLN A 1 133 ? 11.953 -3.621 13.516 1 79.69 133 GLN A C 1
ATOM 1028 O O . GLN A 1 133 ? 11.922 -3.66 14.75 1 79.69 133 GLN A O 1
ATOM 1033 N N . LEU A 1 134 ? 10.961 -3.729 12.797 1 73.62 134 LEU A N 1
ATOM 1034 C CA . LEU A 1 134 ? 9.633 -3.914 13.383 1 73.62 134 LEU A CA 1
ATOM 1035 C C . LEU A 1 134 ? 9.359 -5.391 13.648 1 73.62 134 LEU A C 1
ATOM 1037 O O . LEU A 1 134 ? 8.492 -5.73 14.453 1 73.62 134 LEU A O 1
ATOM 1041 N N . VAL A 1 135 ? 10.055 -6.246 13.031 1 70.75 135 VAL A N 1
ATOM 1042 C CA . VAL A 1 135 ? 9.797 -7.672 13.211 1 70.75 135 VAL A CA 1
ATOM 1043 C C . VAL A 1 135 ? 11.039 -8.352 13.781 1 70.75 135 VAL A C 1
ATOM 1045 O O . VAL A 1 135 ? 12.164 -7.902 13.555 1 70.75 135 VAL A O 1
ATOM 1048 N N . MET B 1 1 ? 21.172 -39.062 -15.898 1 47.88 1 MET B N 1
ATOM 1049 C CA . MET B 1 1 ? 20.25 -40 -16.484 1 47.88 1 MET B CA 1
ATOM 1050 C C . MET B 1 1 ? 18.797 -39.562 -16.266 1 47.88 1 MET B C 1
ATOM 1052 O O . MET B 1 1 ? 18.453 -39.062 -15.188 1 47.88 1 MET B O 1
ATOM 1056 N N . PRO B 1 2 ? 18.172 -39.406 -17.391 1 56.78 2 PRO B N 1
ATOM 1057 C CA . PRO B 1 2 ? 16.781 -39.031 -17.141 1 56.78 2 PRO B CA 1
ATOM 1058 C C . PRO B 1 2 ? 16.078 -39.969 -16.156 1 56.78 2 PRO B C 1
ATOM 1060 O O . PRO B 1 2 ? 16.25 -41.188 -16.234 1 56.78 2 PRO B O 1
ATOM 1063 N N . GLY B 1 3 ? 15.992 -39.5 -14.945 1 59.03 3 GLY B N 1
ATOM 1064 C CA . GLY B 1 3 ? 15.359 -40.344 -13.953 1 59.03 3 GLY B CA 1
ATOM 1065 C C . GLY B 1 3 ? 14.211 -41.188 -14.508 1 59.03 3 GLY B C 1
ATOM 1066 O O . GLY B 1 3 ? 13.742 -40.906 -15.617 1 59.03 3 GLY B O 1
ATOM 1067 N N . SER B 1 4 ? 13.977 -42.281 -13.945 1 80.12 4 SER B N 1
ATOM 1068 C CA . SER B 1 4 ? 12.852 -43.156 -14.273 1 80.12 4 SER B CA 1
ATOM 1069 C C . SER B 1 4 ? 11.555 -42.344 -14.383 1 80.12 4 SER B C 1
ATOM 1071 O O . SER B 1 4 ? 11.477 -41.219 -13.922 1 80.12 4 SER B O 1
ATOM 1073 N N . THR B 1 5 ? 10.75 -42.75 -15.367 1 83.75 5 THR B N 1
ATOM 1074 C CA . THR B 1 5 ? 9.422 -42.156 -15.523 1 83.75 5 THR B CA 1
ATOM 1075 C C . THR B 1 5 ? 8.805 -41.844 -14.164 1 83.75 5 THR B C 1
ATOM 1077 O O . THR B 1 5 ? 8.172 -40.812 -13.984 1 83.75 5 THR B O 1
ATOM 1080 N N . GLY B 1 6 ? 9.07 -42.719 -13.258 1 85.38 6 GLY B N 1
ATOM 1081 C CA . GLY B 1 6 ? 8.586 -42.5 -11.898 1 85.38 6 GLY B CA 1
ATOM 1082 C C . GLY B 1 6 ? 9.195 -41.281 -11.219 1 85.38 6 GLY B C 1
ATOM 1083 O O . GLY B 1 6 ? 8.492 -40.531 -10.555 1 85.38 6 GLY B O 1
ATOM 1084 N N . ASP B 1 7 ? 10.461 -41.094 -11.445 1 86.25 7 ASP B N 1
ATOM 1085 C CA . ASP B 1 7 ? 11.172 -39.969 -10.852 1 86.25 7 ASP B CA 1
ATOM 1086 C C . ASP B 1 7 ? 10.688 -38.656 -11.453 1 86.25 7 ASP B C 1
ATOM 1088 O O . ASP B 1 7 ? 10.539 -37.656 -10.742 1 86.25 7 ASP B O 1
ATOM 1092 N N . GLN B 1 8 ? 10.461 -38.656 -12.672 1 85.19 8 GLN B N 1
ATOM 1093 C CA . GLN B 1 8 ? 9.992 -37.469 -13.359 1 85.19 8 GLN B CA 1
ATOM 1094 C C . GLN B 1 8 ? 8.594 -37.094 -12.891 1 85.19 8 GLN B C 1
ATOM 1096 O O . GLN B 1 8 ? 8.297 -35.906 -12.711 1 85.19 8 GLN B O 1
ATOM 1101 N N . LEU B 1 9 ? 7.754 -38.156 -12.742 1 86.5 9 LEU B N 1
ATOM 1102 C CA . LEU B 1 9 ? 6.395 -37.906 -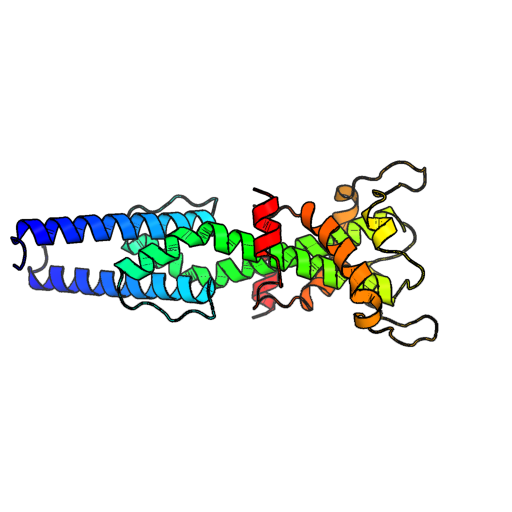12.273 1 86.5 9 LEU B CA 1
ATOM 1103 C C . LEU B 1 9 ? 6.41 -37.312 -10.859 1 86.5 9 LEU B C 1
ATOM 1105 O O . LEU B 1 9 ? 5.645 -36.406 -10.547 1 86.5 9 LEU B O 1
ATOM 1109 N N . LEU B 1 10 ? 7.328 -37.844 -10.062 1 90.69 10 LEU B N 1
ATOM 1110 C CA . LEU B 1 10 ? 7.445 -37.344 -8.695 1 90.69 10 LEU B CA 1
ATOM 1111 C C . LEU B 1 10 ? 7.906 -35.875 -8.68 1 90.69 10 LEU B C 1
ATOM 1113 O O . LEU B 1 10 ? 7.391 -35.094 -7.906 1 90.69 10 LEU B O 1
ATOM 1117 N N . GLU B 1 11 ? 8.875 -35.562 -9.453 1 89.25 11 GLU B N 1
ATOM 1118 C CA . GLU B 1 11 ? 9.367 -34.188 -9.547 1 89.25 11 GLU B CA 1
ATOM 1119 C C . GLU B 1 11 ? 8.258 -33.25 -10 1 89.25 11 GLU B C 1
ATOM 1121 O O . GLU B 1 11 ? 8.164 -32.094 -9.508 1 89.25 11 GLU B O 1
ATOM 1126 N N . LEU B 1 12 ? 7.477 -33.656 -10.906 1 88.5 12 LEU B N 1
ATOM 1127 C CA . LEU B 1 12 ? 6.379 -32.844 -11.406 1 88.5 12 LEU B CA 1
ATOM 1128 C C . LEU B 1 12 ? 5.34 -32.594 -10.312 1 88.5 12 LEU B C 1
ATOM 1130 O O . LEU B 1 12 ? 4.84 -31.484 -10.164 1 88.5 12 LEU B O 1
ATOM 1134 N N . VAL B 1 13 ? 5.043 -33.688 -9.625 1 90.56 13 VAL B N 1
ATOM 1135 C CA . VAL B 1 13 ? 4.078 -33.562 -8.531 1 90.56 13 VAL B CA 1
ATOM 1136 C C . VAL B 1 13 ? 4.594 -32.594 -7.48 1 90.56 13 VAL B C 1
ATOM 1138 O O . VAL B 1 13 ? 3.838 -31.75 -6.98 1 90.56 13 VAL B O 1
ATOM 1141 N N . GLN B 1 14 ? 5.824 -32.656 -7.164 1 94.31 14 GLN B N 1
ATOM 1142 C CA . GLN B 1 14 ? 6.43 -31.75 -6.188 1 94.31 14 GLN B CA 1
ATOM 1143 C C . GLN B 1 14 ? 6.395 -30.297 -6.68 1 94.31 14 GLN B C 1
ATOM 1145 O O . GLN B 1 14 ? 6.145 -29.375 -5.902 1 94.31 14 GLN B O 1
ATOM 1150 N N . LEU B 1 15 ? 6.691 -30.141 -7.887 1 93.38 15 LEU B N 1
ATOM 1151 C CA . LEU B 1 15 ? 6.629 -28.812 -8.469 1 93.38 15 LEU B CA 1
ATOM 1152 C C . LEU B 1 15 ? 5.219 -28.234 -8.375 1 93.38 15 LEU B C 1
ATOM 1154 O O . LEU B 1 15 ? 5.031 -27.094 -7.984 1 93.38 15 LEU B O 1
ATOM 1158 N N . PHE B 1 16 ? 4.227 -29.078 -8.688 1 93.19 16 PHE B N 1
ATOM 1159 C CA . PHE B 1 16 ? 2.836 -28.641 -8.633 1 93.19 16 PHE B CA 1
ATOM 1160 C C . PHE B 1 16 ? 2.457 -28.219 -7.223 1 93.19 16 PHE B C 1
ATOM 1162 O O . PHE B 1 16 ? 1.782 -27.203 -7.039 1 93.19 16 PHE B O 1
ATOM 1169 N N . GLU B 1 17 ? 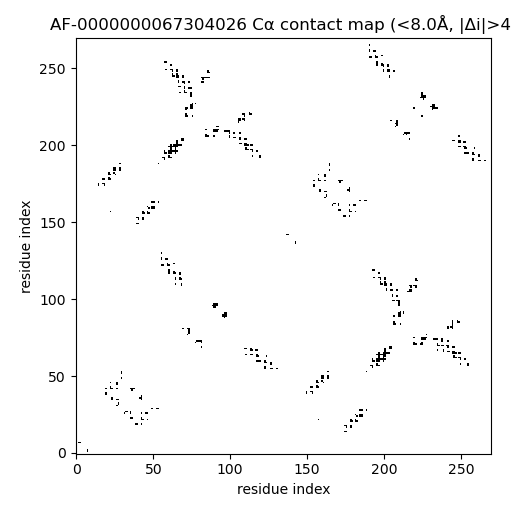2.91 -28.969 -6.336 1 94.75 17 GLU B N 1
ATOM 1170 C CA . GLU B 1 17 ? 2.59 -28.641 -4.949 1 94.75 17 GLU B CA 1
ATOM 1171 C C . GLU B 1 17 ? 3.266 -27.344 -4.516 1 94.75 17 GLU B C 1
ATOM 1173 O O . GLU B 1 17 ? 2.65 -26.516 -3.848 1 94.75 17 GLU B O 1
ATOM 1178 N N . ARG B 1 18 ? 4.461 -27.125 -4.91 1 95.94 18 ARG B N 1
ATOM 1179 C CA . ARG B 1 18 ? 5.176 -25.891 -4.605 1 95.94 18 ARG B CA 1
ATOM 1180 C C . ARG B 1 18 ? 4.492 -24.688 -5.242 1 95.94 18 ARG B C 1
ATOM 1182 O O . ARG B 1 18 ? 4.344 -23.641 -4.605 1 95.94 18 ARG B O 1
ATOM 1189 N N . VAL B 1 19 ? 4.102 -24.875 -6.391 1 97.31 19 VAL B N 1
ATOM 1190 C CA . VAL B 1 19 ? 3.422 -23.828 -7.137 1 97.31 19 VAL B CA 1
ATOM 1191 C C . VAL B 1 19 ? 2.082 -23.516 -6.48 1 97.31 19 VAL B C 1
ATOM 1193 O O . VAL B 1 19 ? 1.758 -22.344 -6.25 1 97.31 19 VAL B O 1
ATOM 1196 N N . ARG B 1 20 ? 1.371 -24.531 -6.211 1 97.06 20 ARG B N 1
ATOM 1197 C CA . ARG B 1 20 ? 0.078 -24.344 -5.559 1 97.06 20 ARG B CA 1
ATOM 1198 C C . ARG B 1 20 ? 0.233 -23.609 -4.23 1 97.06 20 ARG B C 1
ATOM 1200 O O . ARG B 1 20 ? -0.529 -22.688 -3.938 1 97.06 20 ARG B O 1
ATOM 1207 N N . GLN B 1 21 ? 1.176 -23.969 -3.432 1 96.75 21 GLN B N 1
ATOM 1208 C CA . GLN B 1 21 ? 1.414 -23.344 -2.137 1 96.75 21 GLN B CA 1
ATOM 1209 C C . GLN B 1 21 ? 1.783 -21.875 -2.299 1 96.75 21 GLN B C 1
ATOM 1211 O O . GLN B 1 21 ? 1.283 -21.016 -1.566 1 96.75 21 GLN B O 1
ATOM 1216 N N . ALA B 1 22 ? 2.674 -21.625 -3.248 1 97.56 22 ALA B N 1
ATOM 1217 C CA . ALA B 1 22 ? 3.082 -20.25 -3.516 1 97.56 22 ALA B CA 1
ATOM 1218 C C . ALA B 1 22 ? 1.889 -19.391 -3.934 1 97.56 22 ALA B C 1
ATOM 1220 O O . ALA B 1 22 ? 1.69 -18.297 -3.412 1 97.56 22 ALA B O 1
ATOM 1221 N N . MET B 1 23 ? 1.104 -19.906 -4.84 1 97.94 23 MET B N 1
ATOM 1222 C CA . MET B 1 23 ? -0.059 -19.188 -5.332 1 97.94 23 MET B CA 1
ATOM 1223 C C . MET B 1 23 ? -1.084 -18.984 -4.223 1 97.94 23 MET B C 1
ATOM 1225 O O . MET B 1 23 ? -1.658 -17.891 -4.094 1 97.94 23 MET B O 1
ATOM 1229 N N . SER B 1 24 ? -1.285 -20 -3.408 1 97.44 24 SER B N 1
ATOM 1230 C CA . SER B 1 24 ? -2.205 -19.891 -2.279 1 97.44 24 SER B CA 1
ATOM 1231 C C . SER B 1 24 ? -1.76 -18.812 -1.3 1 97.44 24 SER B C 1
ATOM 1233 O O . SER B 1 24 ? -2.584 -18.047 -0.796 1 97.44 24 SER B O 1
ATOM 1235 N N . GLY B 1 25 ? -0.494 -18.781 -1.058 1 96.94 25 GLY B N 1
ATOM 1236 C CA . GLY B 1 25 ? 0.05 -17.75 -0.179 1 96.94 25 GLY B CA 1
ATOM 1237 C C . GLY B 1 25 ? -0.199 -16.344 -0.68 1 96.94 25 GLY B C 1
ATOM 1238 O O . GLY B 1 25 ? -0.537 -15.453 0.102 1 96.94 25 GLY B O 1
ATOM 1239 N N . VAL B 1 26 ? -0.078 -16.172 -1.956 1 98.12 26 VAL B N 1
ATOM 1240 C CA . VAL B 1 26 ? -0.291 -14.859 -2.559 1 98.12 26 VAL B CA 1
ATOM 1241 C C . VAL B 1 26 ? -1.769 -14.484 -2.469 1 98.12 26 VAL B C 1
ATOM 1243 O O . VAL B 1 26 ? -2.109 -13.359 -2.082 1 98.12 26 VAL B O 1
ATOM 1246 N N . VAL B 1 27 ? -2.633 -15.391 -2.824 1 97.94 27 VAL B N 1
ATOM 1247 C CA . VAL B 1 27 ? -4.07 -15.133 -2.773 1 97.94 27 VAL B CA 1
ATOM 1248 C C . VAL B 1 27 ? -4.477 -14.766 -1.348 1 97.94 27 VAL B C 1
ATOM 1250 O O . VAL B 1 27 ? -5.195 -13.789 -1.134 1 97.94 27 VAL B O 1
ATOM 1253 N N . GLN B 1 28 ? -3.98 -15.445 -0.396 1 96.25 28 GLN B N 1
ATOM 1254 C CA . GLN B 1 28 ? -4.312 -15.172 0.998 1 96.25 28 GLN B CA 1
ATOM 1255 C C . GLN B 1 28 ? -3.832 -13.781 1.415 1 96.25 28 GLN B C 1
ATOM 1257 O O . GLN B 1 28 ? -4.504 -13.086 2.18 1 96.25 28 GLN B O 1
ATOM 1262 N N . ALA B 1 29 ? -2.682 -13.375 0.918 1 96.06 29 ALA B N 1
ATOM 1263 C CA . ALA B 1 29 ? -2.109 -12.078 1.272 1 96.06 29 ALA B CA 1
ATOM 1264 C C . ALA B 1 29 ? -2.898 -10.938 0.634 1 96.06 29 ALA B C 1
ATOM 1266 O O . ALA B 1 29 ? -3.123 -9.906 1.263 1 96.06 29 ALA B O 1
ATOM 1267 N N . LEU B 1 30 ? -3.342 -11.156 -0.582 1 97.06 30 LEU B N 1
ATOM 1268 C CA . LEU B 1 30 ? -4.004 -10.094 -1.331 1 97.06 30 LEU B CA 1
ATOM 1269 C C . LEU B 1 30 ? -5.496 -10.055 -1.013 1 97.06 30 LEU B C 1
ATOM 1271 O O . LEU B 1 30 ? -6.129 -9 -1.111 1 97.06 30 LEU B O 1
ATOM 1275 N N . TRP B 1 31 ? -6.066 -11.141 -0.668 1 96.38 31 TRP B N 1
ATOM 1276 C CA . TRP B 1 31 ? -7.469 -11.281 -0.303 1 96.38 31 TRP B CA 1
ATOM 1277 C C . TRP B 1 31 ? -7.621 -12.062 0.998 1 96.38 31 TRP B C 1
ATOM 1279 O O . TRP B 1 31 ? -8.031 -13.227 0.986 1 96.38 31 TRP B O 1
ATOM 1289 N N . PRO B 1 32 ? -7.441 -11.422 2.09 1 92.69 32 PRO B N 1
ATOM 1290 C CA . PRO B 1 32 ? -7.395 -12.133 3.367 1 92.69 32 PRO B CA 1
ATOM 1291 C C . PRO B 1 32 ? -8.75 -12.727 3.76 1 92.69 32 PRO B C 1
ATOM 1293 O O . PRO B 1 32 ? -8.805 -13.672 4.555 1 92.69 32 PRO B O 1
ATOM 1296 N N . SER B 1 33 ? -9.773 -12.281 3.232 1 89.5 33 SER B N 1
ATOM 1297 C CA . SER B 1 33 ? -11.094 -12.719 3.68 1 89.5 33 SER B CA 1
ATOM 1298 C C . SER B 1 33 ? -11.672 -13.781 2.748 1 89.5 33 SER B C 1
ATOM 1300 O O . SER B 1 33 ? -12.789 -14.258 2.957 1 89.5 33 SER B O 1
ATOM 1302 N N . VAL B 1 34 ? -10.93 -14.203 1.758 1 87.75 34 VAL B N 1
ATOM 1303 C CA . VAL B 1 34 ? -11.477 -15.125 0.768 1 87.75 34 VAL B CA 1
ATOM 1304 C C . VAL B 1 34 ? -11.047 -16.547 1.11 1 87.75 34 VAL B C 1
ATOM 1306 O O . VAL B 1 34 ? -9.938 -16.781 1.583 1 87.75 34 VAL B O 1
ATOM 1309 N N . SER B 1 35 ? -11.992 -17.422 0.835 1 92.81 35 SER B N 1
ATOM 1310 C CA . SER B 1 35 ? -11.648 -18.844 0.919 1 92.81 35 SER B CA 1
ATOM 1311 C C . SER B 1 35 ? -10.695 -19.25 -0.204 1 92.81 35 SER B C 1
ATOM 1313 O O . SER B 1 35 ? -10.914 -18.891 -1.364 1 92.81 35 SER B O 1
ATOM 1315 N N . LEU B 1 36 ? -9.719 -20 0.209 1 93 36 LEU B N 1
ATOM 1316 C CA . LEU B 1 36 ? -8.68 -20.375 -0.748 1 93 36 LEU B CA 1
ATOM 1317 C C . LEU B 1 36 ? -9.188 -21.469 -1.688 1 93 36 LEU B C 1
ATOM 1319 O O . LEU B 1 36 ? -9.641 -22.516 -1.238 1 93 36 LEU B O 1
ATOM 1323 N N . PRO B 1 37 ? -9.039 -21.172 -2.932 1 91.06 37 PRO B N 1
ATOM 1324 C CA . PRO B 1 37 ? -9.359 -22.25 -3.859 1 91.06 37 PRO B CA 1
ATOM 1325 C C . PRO B 1 37 ? -8.383 -23.422 -3.756 1 91.06 37 PRO B C 1
ATOM 1327 O O . PRO B 1 37 ? -7.223 -23.234 -3.371 1 91.06 37 PRO B O 1
ATOM 1330 N N . GLU B 1 38 ? -8.828 -24.578 -4.203 1 89.44 38 GLU B N 1
ATOM 1331 C CA . GLU B 1 38 ? -7.977 -25.75 -4.109 1 89.44 38 GLU B CA 1
ATOM 1332 C C . GLU B 1 38 ? -7.262 -26.016 -5.43 1 89.44 38 GLU B C 1
ATOM 1334 O O . GLU B 1 38 ? -6.098 -26.438 -5.441 1 89.44 38 GLU B O 1
ATOM 1339 N N . GLY B 1 39 ? -7.879 -25.703 -6.5 1 93.06 39 GLY B N 1
ATOM 1340 C CA . GLY B 1 39 ? -7.324 -26.031 -7.801 1 93.06 39 GLY B CA 1
ATOM 1341 C C . GLY B 1 39 ? -6.41 -24.953 -8.352 1 93.06 39 GLY B C 1
ATOM 1342 O O . GLY B 1 39 ? -6.625 -23.766 -8.109 1 93.06 39 GLY B O 1
ATOM 1343 N N . LEU B 1 40 ? -5.43 -25.422 -9.086 1 95.12 40 LEU B N 1
ATOM 1344 C CA . LEU B 1 40 ? -4.465 -24.516 -9.695 1 95.12 40 LEU B CA 1
ATOM 1345 C C . LEU B 1 40 ? -5.156 -23.562 -10.68 1 95.12 40 LEU B C 1
ATOM 1347 O O . LEU B 1 40 ? -4.809 -22.391 -10.758 1 95.12 40 LEU B O 1
ATOM 1351 N N . GLY B 1 41 ? -6.09 -24.109 -11.406 1 95.56 41 GLY B N 1
ATOM 1352 C CA . GLY B 1 41 ? -6.82 -23.281 -12.359 1 95.56 41 GLY B CA 1
ATOM 1353 C C . GLY B 1 41 ? -7.578 -22.141 -11.703 1 95.56 41 GLY B C 1
ATOM 1354 O O . GLY B 1 41 ? -7.539 -21 -12.172 1 95.56 41 GLY B O 1
ATOM 1355 N N . GLU B 1 42 ? -8.266 -22.438 -10.656 1 96.69 42 GLU B N 1
ATOM 1356 C CA . GLU B 1 42 ? -9.023 -21.422 -9.914 1 96.69 42 GLU B CA 1
ATOM 1357 C C . GLU B 1 42 ? -8.094 -20.391 -9.273 1 96.69 42 GLU B C 1
ATOM 1359 O O . GLU B 1 42 ? -8.414 -19.203 -9.234 1 96.69 42 GLU B O 1
ATOM 1364 N N . LEU B 1 43 ? -6.992 -20.891 -8.789 1 97.75 43 LEU B N 1
ATOM 1365 C CA . LEU B 1 43 ? -6 -19.984 -8.227 1 97.75 43 LEU B CA 1
ATOM 1366 C C . LEU B 1 43 ? -5.48 -19.016 -9.289 1 97.75 43 LEU B C 1
ATOM 1368 O O . LEU B 1 43 ? -5.367 -17.812 -9.047 1 97.75 43 LEU B O 1
ATOM 1372 N N . ALA B 1 44 ? -5.207 -19.531 -10.406 1 97.81 44 ALA B N 1
ATOM 1373 C CA . ALA B 1 44 ? -4.742 -18.703 -11.516 1 97.81 44 ALA B CA 1
ATOM 1374 C C . ALA B 1 44 ? -5.781 -17.656 -11.891 1 97.81 44 ALA B C 1
ATOM 1376 O O . ALA B 1 44 ? -5.438 -16.5 -12.148 1 97.81 44 ALA B O 1
ATOM 1377 N N . GLU B 1 45 ? -6.996 -18.062 -11.945 1 96.94 45 GLU B N 1
ATOM 1378 C CA . GLU B 1 45 ? -8.078 -17.141 -12.266 1 96.94 45 GLU B CA 1
ATOM 1379 C C . GLU B 1 45 ? -8.148 -16 -11.25 1 96.94 45 GLU B C 1
ATOM 1381 O O . GLU B 1 45 ? -8.273 -14.836 -11.625 1 96.94 45 GLU B O 1
ATOM 1386 N N . LYS B 1 46 ? -8.07 -16.297 -10.016 1 97.06 46 LYS B N 1
ATOM 1387 C CA . LYS B 1 46 ? -8.094 -15.297 -8.953 1 97.06 46 LYS B CA 1
ATOM 1388 C C . LYS B 1 46 ? -6.926 -14.32 -9.086 1 97.06 46 LYS B C 1
ATOM 1390 O O . LYS B 1 46 ? -7.098 -13.109 -8.93 1 97.06 46 LYS B O 1
ATOM 1395 N N . LEU B 1 47 ? -5.77 -14.812 -9.43 1 97.94 47 LEU B N 1
ATOM 1396 C CA . LEU B 1 47 ? -4.547 -14.016 -9.461 1 97.94 47 LEU B CA 1
ATOM 1397 C C . LEU B 1 47 ? -4.527 -13.102 -10.688 1 97.94 47 LEU B C 1
ATOM 1399 O O . LEU B 1 47 ? -3.678 -12.219 -10.789 1 97.94 47 LEU B O 1
ATOM 1403 N N . GLN B 1 48 ? -5.473 -13.266 -11.578 1 96.19 48 GLN B N 1
ATOM 1404 C CA . GLN B 1 48 ? -5.586 -12.336 -12.695 1 96.19 48 GLN B CA 1
ATOM 1405 C C . GLN B 1 48 ? -5.902 -10.922 -12.195 1 96.19 48 GLN B C 1
ATOM 1407 O O . GLN B 1 48 ? -5.527 -9.938 -12.836 1 96.19 48 GLN B O 1
ATOM 1412 N N . GLY B 1 49 ? -6.512 -10.828 -11.055 1 95.69 49 GLY B N 1
ATOM 1413 C CA . GLY B 1 49 ? -6.855 -9.539 -10.469 1 95.69 49 GLY B CA 1
ATOM 1414 C C . GLY B 1 49 ? -5.801 -9.016 -9.508 1 95.69 49 GLY B C 1
ATOM 1415 O O . GLY B 1 49 ? -6.004 -8 -8.844 1 95.69 49 GLY B O 1
ATOM 1416 N N . ALA B 1 50 ? -4.645 -9.656 -9.445 1 97.38 50 ALA B N 1
ATOM 1417 C CA . ALA B 1 50 ? -3.652 -9.359 -8.414 1 97.38 50 ALA B CA 1
ATOM 1418 C C . ALA B 1 50 ? -3.1 -7.949 -8.57 1 97.38 50 ALA B C 1
ATOM 1420 O O . ALA B 1 50 ? -2.92 -7.23 -7.586 1 97.38 50 ALA B O 1
ATOM 1421 N N . ARG B 1 51 ? -2.863 -7.57 -9.82 1 95.44 51 ARG B N 1
ATOM 1422 C CA . ARG B 1 51 ? -2.305 -6.246 -10.055 1 95.44 51 ARG B CA 1
ATOM 1423 C C . ARG B 1 51 ? -3.244 -5.156 -9.547 1 95.44 51 ARG B C 1
ATOM 1425 O O . ARG B 1 51 ? -2.812 -4.238 -8.844 1 95.44 51 ARG B O 1
ATOM 1432 N N . ARG B 1 52 ? -4.461 -5.25 -9.898 1 95.5 52 ARG B N 1
ATOM 1433 C CA . ARG B 1 52 ? -5.469 -4.301 -9.43 1 95.5 52 ARG B CA 1
ATOM 1434 C C . ARG B 1 52 ? -5.578 -4.32 -7.914 1 95.5 52 ARG B C 1
ATOM 1436 O O . ARG B 1 52 ? -5.645 -3.27 -7.277 1 95.5 52 ARG B O 1
ATOM 1443 N N . ARG B 1 53 ? -5.625 -5.477 -7.359 1 96.81 53 ARG B N 1
ATOM 1444 C CA . ARG B 1 53 ? -5.766 -5.629 -5.914 1 96.81 53 ARG B CA 1
ATOM 1445 C C . ARG B 1 53 ? -4.586 -5.004 -5.18 1 96.81 53 ARG B C 1
ATOM 1447 O O . ARG B 1 53 ? -4.766 -4.348 -4.152 1 96.81 53 ARG B O 1
ATOM 1454 N N . LEU B 1 54 ? -3.381 -5.215 -5.723 1 97 54 LEU B N 1
ATOM 1455 C CA . LEU B 1 54 ? -2.186 -4.609 -5.145 1 97 54 LEU B CA 1
ATOM 1456 C C . LEU B 1 54 ? -2.277 -3.086 -5.176 1 97 54 LEU B C 1
ATOM 1458 O O . LEU B 1 54 ? -1.918 -2.418 -4.207 1 97 54 LEU B O 1
ATOM 1462 N N . ARG B 1 55 ? -2.76 -2.574 -6.254 1 95.62 55 ARG B N 1
ATOM 1463 C CA . ARG B 1 55 ? -2.918 -1.129 -6.371 1 95.62 55 ARG B CA 1
ATOM 1464 C C . ARG B 1 55 ? -3.908 -0.601 -5.34 1 95.62 55 ARG B C 1
ATOM 1466 O O . ARG B 1 55 ? -3.676 0.442 -4.727 1 95.62 55 ARG B O 1
ATOM 1473 N N . LEU B 1 56 ? -4.977 -1.273 -5.102 1 96.44 56 LEU B N 1
ATOM 1474 C CA . LEU B 1 56 ? -5.969 -0.889 -4.102 1 96.44 56 LEU B CA 1
ATOM 1475 C C . LEU B 1 56 ? -5.355 -0.875 -2.705 1 96.44 56 LEU B C 1
ATOM 1477 O O . LEU B 1 56 ? -5.602 0.045 -1.923 1 96.44 56 LEU B O 1
ATOM 1481 N N . TRP B 1 57 ? -4.523 -1.827 -2.449 1 97.12 57 TRP B N 1
ATOM 1482 C CA . TRP B 1 57 ? -3.842 -1.879 -1.158 1 97.12 57 TRP B CA 1
ATOM 1483 C C . TRP B 1 57 ? -2.938 -0.666 -0.971 1 97.12 57 TRP B C 1
ATOM 1485 O O . TRP B 1 57 ? -2.916 -0.06 0.104 1 97.12 57 TRP B O 1
ATOM 1495 N N . LYS B 1 58 ? -2.195 -0.354 -2.053 1 96.25 58 LYS B N 1
ATOM 1496 C CA . LYS B 1 58 ? -1.283 0.783 -1.984 1 96.25 58 LYS B CA 1
ATOM 1497 C C . LYS B 1 58 ? -2.047 2.09 -1.782 1 96.25 58 LYS B C 1
ATOM 1499 O O . LYS B 1 58 ? -1.676 2.908 -0.938 1 96.25 58 LYS B O 1
ATOM 1504 N N . ILE B 1 59 ? -3.111 2.309 -2.455 1 96.12 59 ILE B N 1
ATOM 1505 C CA . ILE B 1 59 ? -3.918 3.518 -2.342 1 96.12 59 ILE B CA 1
ATOM 1506 C C . ILE B 1 59 ? -4.527 3.604 -0.943 1 96.12 59 ILE B C 1
ATOM 1508 O O . ILE B 1 59 ? -4.488 4.656 -0.305 1 96.12 59 ILE B O 1
ATOM 1512 N N . SER B 1 60 ? -5.09 2.523 -0.51 1 96.31 60 SER B N 1
ATOM 1513 C CA . SER B 1 60 ? -5.68 2.469 0.824 1 96.31 60 SER B CA 1
ATOM 1514 C C . SER B 1 60 ? -4.652 2.824 1.896 1 96.31 60 SER B C 1
ATOM 1516 O O . SER B 1 60 ? -4.938 3.621 2.793 1 96.31 60 SER B O 1
ATOM 1518 N N . ALA B 1 61 ? -3.49 2.254 1.782 1 96.44 61 ALA B N 1
ATOM 1519 C CA . ALA B 1 61 ? -2.439 2.504 2.768 1 96.44 61 ALA B CA 1
ATOM 1520 C C . ALA B 1 61 ? -2 3.965 2.738 1 96.44 61 ALA B C 1
ATOM 1522 O O . ALA B 1 61 ? -1.8 4.582 3.787 1 96.44 61 ALA B O 1
ATOM 1523 N N . CYS B 1 62 ? -1.849 4.465 1.565 1 96.5 62 CYS B N 1
ATOM 1524 C CA . CYS B 1 62 ? -1.487 5.871 1.418 1 96.5 62 CYS B CA 1
ATOM 1525 C C . CYS B 1 62 ? -2.529 6.773 2.068 1 96.5 62 CYS B C 1
ATOM 1527 O O . CYS B 1 62 ? -2.184 7.703 2.797 1 96.5 62 CYS B O 1
ATOM 1529 N N . HIS B 1 63 ? -3.762 6.516 1.818 1 95.5 63 HIS B N 1
ATOM 1530 C CA . HIS B 1 63 ? -4.863 7.266 2.41 1 95.5 63 HIS B CA 1
ATOM 1531 C C . HIS B 1 63 ? -4.832 7.184 3.932 1 95.5 63 HIS B C 1
ATOM 1533 O O . HIS B 1 63 ? -5.062 8.188 4.617 1 95.5 63 HIS B O 1
ATOM 1539 N N . GLN B 1 64 ? -4.598 6.016 4.41 1 95.06 64 GLN B N 1
ATOM 1540 C CA . GLN B 1 64 ? -4.523 5.812 5.855 1 95.06 64 GLN B CA 1
ATOM 1541 C C . GLN B 1 64 ? -3.41 6.652 6.473 1 95.06 64 GLN B C 1
ATOM 1543 O O . GLN B 1 64 ? -3.594 7.258 7.531 1 95.06 64 GLN B O 1
ATOM 1548 N N . GLY B 1 65 ? -2.273 6.625 5.801 1 94.88 65 GLY B N 1
ATOM 1549 C CA . GLY B 1 65 ? -1.181 7.449 6.293 1 94.88 65 GLY B CA 1
ATOM 1550 C C . GLY B 1 65 ? -1.521 8.93 6.336 1 94.88 65 GLY B C 1
ATOM 1551 O O . GLY B 1 65 ? -1.258 9.602 7.332 1 94.88 65 GLY B O 1
ATOM 1552 N N . ALA B 1 66 ? -2.105 9.375 5.301 1 94.19 66 ALA B N 1
ATOM 1553 C CA . ALA B 1 66 ? -2.547 10.766 5.238 1 94.19 66 ALA B CA 1
ATOM 1554 C C . ALA B 1 66 ? -3.574 11.062 6.324 1 94.19 66 ALA B C 1
ATOM 1556 O O . ALA B 1 66 ? -3.504 12.102 6.984 1 94.19 66 ALA B O 1
ATOM 1557 N N . ARG B 1 67 ? -4.484 10.195 6.496 1 92.5 67 ARG B N 1
ATOM 1558 C CA . ARG B 1 67 ? -5.527 10.352 7.504 1 92.5 67 ARG B CA 1
ATOM 1559 C C . ARG B 1 67 ? -4.93 10.477 8.898 1 92.5 67 ARG B C 1
ATOM 1561 O O . ARG B 1 67 ? -5.332 11.344 9.68 1 92.5 67 ARG B O 1
ATOM 1568 N N . GLU B 1 68 ? -4.004 9.602 9.211 1 91.12 68 GLU B N 1
ATOM 1569 C CA . GLU B 1 68 ? -3.363 9.641 10.523 1 91.12 68 GLU B CA 1
ATOM 1570 C C . GLU B 1 68 ? -2.602 10.945 10.734 1 91.12 68 GLU B C 1
ATOM 1572 O O . GLU B 1 68 ? -2.623 11.516 11.82 1 91.12 68 GLU B O 1
ATOM 1577 N N . ALA B 1 69 ? -1.94 11.414 9.75 1 91.56 69 ALA B N 1
ATOM 1578 C CA . ALA B 1 69 ? -1.22 12.688 9.828 1 91.56 69 ALA B CA 1
ATOM 1579 C C . ALA B 1 69 ? -2.178 13.844 10.07 1 91.56 69 ALA B C 1
ATOM 1581 O O . ALA B 1 69 ? -1.964 14.656 10.984 1 91.56 69 ALA B O 1
ATOM 1582 N N . TRP B 1 70 ? -3.268 13.898 9.367 1 90.56 70 TRP B N 1
ATOM 1583 C CA . TRP B 1 70 ? -4.227 14.992 9.492 1 90.56 70 TRP B CA 1
ATOM 1584 C C . TRP B 1 70 ? -4.949 14.93 10.836 1 90.56 70 TRP B C 1
ATOM 1586 O O . TRP B 1 70 ? -5.289 15.969 11.414 1 90.56 70 TRP B O 1
ATOM 1596 N N . ALA B 1 71 ? -5.207 13.75 11.234 1 87.62 71 ALA B N 1
ATOM 1597 C CA . ALA B 1 71 ? -5.781 13.594 12.562 1 87.62 71 ALA B CA 1
ATOM 1598 C C . ALA B 1 71 ? -4.875 14.203 13.625 1 87.62 71 ALA B C 1
ATOM 1600 O O . ALA B 1 71 ? -5.352 14.883 14.539 1 87.62 71 ALA B O 1
ATOM 1601 N N . MET B 1 72 ? -3.627 14.016 13.484 1 85.06 72 MET B N 1
ATOM 1602 C CA . MET B 1 72 ? -2.664 14.578 14.422 1 85.06 72 MET B CA 1
ATOM 1603 C C . MET B 1 72 ? -2.639 16.109 14.328 1 85.06 72 MET B C 1
ATOM 1605 O O . MET B 1 72 ? -2.572 16.797 15.344 1 85.06 72 MET B O 1
ATOM 1609 N N . VAL B 1 73 ? -2.664 16.609 13.125 1 84.81 73 VAL B N 1
ATOM 1610 C CA . VAL B 1 73 ? -2.688 18.062 12.906 1 84.81 73 VAL B CA 1
ATOM 1611 C C . VAL B 1 73 ? -3.912 18.672 13.594 1 84.81 73 VAL B C 1
ATOM 1613 O O . VAL B 1 73 ? -3.803 19.672 14.305 1 84.81 73 VAL B O 1
ATOM 1616 N N . LYS B 1 74 ? -5.016 18.078 13.375 1 84.06 74 LYS B N 1
ATOM 1617 C CA . LYS B 1 74 ? -6.266 18.609 13.906 1 84.06 74 LYS B CA 1
ATOM 1618 C C . LYS B 1 74 ? -6.27 18.594 15.43 1 84.06 74 LYS B C 1
ATOM 1620 O O . LYS B 1 74 ? -6.867 19.453 16.062 1 84.06 74 LYS B O 1
ATOM 1625 N N . THR B 1 75 ? -5.66 17.562 15.945 1 78.06 75 THR B N 1
ATOM 1626 C CA . THR B 1 75 ? -5.586 17.469 17.391 1 78.06 75 THR B CA 1
ATOM 1627 C C . THR B 1 75 ? -4.699 18.562 17.969 1 78.06 75 THR B C 1
ATOM 1629 O O . THR B 1 75 ? -4.977 19.094 19.047 1 78.06 75 THR B O 1
ATOM 1632 N N . ARG B 1 76 ? -3.783 19.078 17.203 1 75.25 76 ARG B N 1
ATOM 1633 C CA . ARG B 1 76 ? -2.824 20.062 17.703 1 75.25 76 ARG B CA 1
ATOM 1634 C C . ARG B 1 76 ? -3.232 21.484 17.281 1 75.25 76 ARG B C 1
ATOM 1636 O O . ARG B 1 76 ? -2.941 22.438 18 1 75.25 76 ARG B O 1
ATOM 1643 N N . TYR B 1 77 ? -3.766 21.516 16.156 1 76.12 77 TYR B N 1
ATOM 1644 C CA . TYR B 1 77 ? -4.227 22.812 15.648 1 76.12 77 TYR B CA 1
ATOM 1645 C C . TYR B 1 77 ? -5.719 22.766 15.344 1 76.12 77 TYR B C 1
ATOM 1647 O O . TYR B 1 77 ? -6.121 22.781 14.18 1 76.12 77 TYR B O 1
ATOM 1655 N N . PRO B 1 78 ? -6.434 22.875 16.375 1 73.38 78 PRO B N 1
ATOM 1656 C CA . PRO B 1 78 ? -7.879 22.719 16.188 1 73.38 78 PRO B CA 1
ATOM 1657 C C . PRO B 1 78 ? -8.484 23.812 15.328 1 73.38 78 PRO B C 1
ATOM 1659 O O . PRO B 1 78 ? -9.547 23.625 14.727 1 73.38 78 PRO B O 1
ATOM 1662 N N . LYS B 1 79 ? -7.77 24.922 15.281 1 75.88 79 LYS B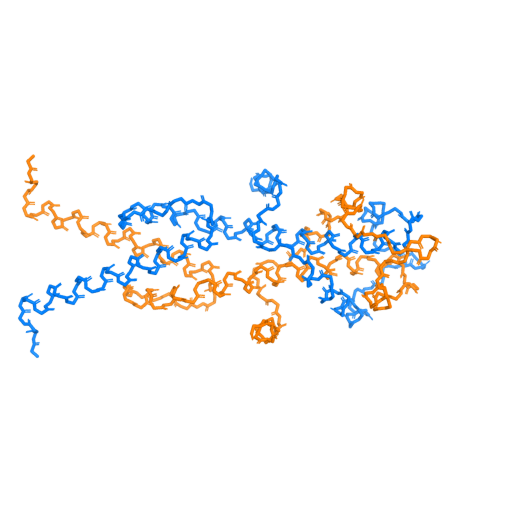 N 1
ATOM 1663 C CA . LYS B 1 79 ? -8.312 26.047 14.516 1 75.88 79 LYS B CA 1
ATOM 1664 C C . LYS B 1 79 ? -7.91 25.938 13.047 1 75.88 79 LYS B C 1
ATOM 1666 O O . LYS B 1 79 ? -8.43 26.672 12.203 1 75.88 79 LYS B O 1
ATOM 1671 N N . ALA B 1 80 ? -6.953 25.062 12.812 1 73.81 80 ALA B N 1
ATOM 1672 C CA . ALA B 1 80 ? -6.582 24.828 11.422 1 73.81 80 ALA B CA 1
ATOM 1673 C C . ALA B 1 80 ? -7.676 24.047 10.688 1 73.81 80 ALA B C 1
ATOM 1675 O O . ALA B 1 80 ? -8.273 23.125 11.242 1 73.81 80 ALA B O 1
ATOM 1676 N N . ASP B 1 81 ? -7.984 24.547 9.547 1 77.25 81 ASP B N 1
ATOM 1677 C CA . ASP B 1 81 ? -8.938 23.844 8.695 1 77.25 81 ASP B CA 1
ATOM 1678 C C . ASP B 1 81 ? -8.211 22.984 7.656 1 77.25 81 ASP B C 1
ATOM 1680 O O . ASP B 1 81 ? -7.758 23.5 6.633 1 77.25 81 ASP B O 1
ATOM 1684 N N . PRO B 1 82 ? -8.227 21.703 7.957 1 78.06 82 PRO B N 1
ATOM 1685 C CA . PRO B 1 82 ? -7.504 20.844 7.02 1 78.06 82 PRO B CA 1
ATOM 1686 C C . PRO B 1 82 ? -8.094 20.875 5.613 1 78.06 82 PRO B C 1
ATOM 1688 O O . PRO B 1 82 ? -7.359 20.719 4.633 1 78.06 82 PRO B O 1
ATOM 1691 N N . ASN B 1 83 ? -9.336 21.062 5.523 1 77 83 ASN B N 1
ATOM 1692 C CA . ASN B 1 83 ? -9.969 21.141 4.207 1 77 83 ASN B CA 1
ATOM 1693 C C . ASN B 1 83 ? -9.445 22.328 3.41 1 77 83 ASN B C 1
ATOM 1695 O O . ASN B 1 83 ? -9.133 22.203 2.225 1 77 83 ASN B O 1
ATOM 1699 N N . HIS B 1 84 ? -9.445 23.406 4.145 1 78 84 HIS B N 1
ATOM 1700 C CA . HIS B 1 84 ? -8.93 24.609 3.492 1 78 84 HIS B CA 1
ATOM 1701 C C . HIS B 1 84 ? -7.473 24.422 3.074 1 78 84 HIS B C 1
ATOM 1703 O O . HIS B 1 84 ? -7.094 24.781 1.958 1 78 84 HIS B O 1
ATOM 1709 N N . MET B 1 85 ? -6.715 23.766 3.875 1 75.94 85 MET B N 1
ATOM 1710 C CA . MET B 1 85 ? -5.297 23.547 3.594 1 75.94 85 MET B CA 1
ATOM 1711 C C . MET B 1 85 ? -5.117 22.609 2.41 1 75.94 85 MET B C 1
ATOM 1713 O O . MET B 1 85 ? -4.188 22.766 1.618 1 75.94 85 MET B O 1
ATOM 1717 N N . ALA B 1 86 ? -6.023 21.719 2.305 1 74.25 86 ALA B N 1
ATOM 1718 C CA . ALA B 1 86 ? -5.945 20.734 1.236 1 74.25 86 ALA B CA 1
ATOM 1719 C C . ALA B 1 86 ? -6.324 21.344 -0.109 1 74.25 86 ALA B C 1
ATOM 1721 O O . ALA B 1 86 ? -5.75 20.984 -1.143 1 74.25 86 ALA B O 1
ATOM 1722 N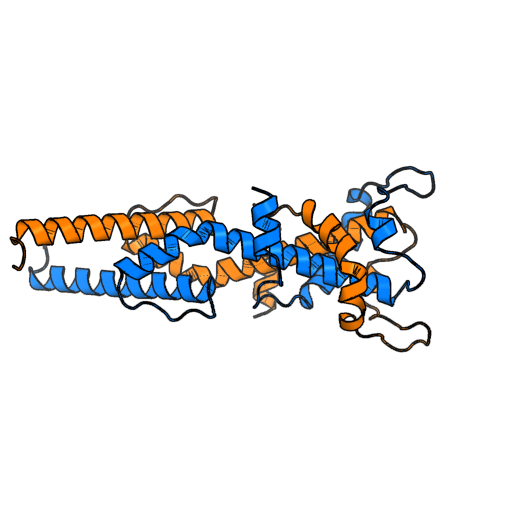 N . GLU B 1 87 ? -7.238 22.156 -0.053 1 73.31 87 GLU B N 1
ATOM 1723 C CA . GLU B 1 87 ? -7.773 22.75 -1.278 1 73.31 87 GLU B CA 1
ATOM 1724 C C . GLU B 1 87 ? -6.863 23.844 -1.809 1 73.31 87 GLU B C 1
ATOM 1726 O O . GLU B 1 87 ? -6.734 24.031 -3.021 1 73.31 87 GLU B O 1
ATOM 1731 N N . VAL B 1 88 ? -6.312 24.609 -0.785 1 69.56 88 VAL B N 1
ATOM 1732 C CA . VAL B 1 88 ? -5.516 25.766 -1.2 1 69.56 88 VAL B CA 1
ATOM 1733 C C . VAL B 1 88 ? -4.039 25.375 -1.247 1 69.56 88 VAL B C 1
ATOM 1735 O O . VAL B 1 88 ? -3.561 24.625 -0.402 1 69.56 88 VAL B O 1
ATOM 1738 N N . GLY B 1 89 ? -3.641 24.844 -2.24 1 58.72 89 GLY B N 1
ATOM 1739 C CA . GLY B 1 89 ? -2.238 24.469 -2.375 1 58.72 89 GLY B CA 1
ATOM 1740 C C . GLY B 1 89 ? -1.334 25.234 -1.421 1 58.72 89 GLY B C 1
ATOM 1741 O O . GLY B 1 89 ? -1.781 26.141 -0.726 1 58.72 89 GLY B O 1
ATOM 1742 N N . PRO B 1 90 ? -0.119 24.719 -1.13 1 56.75 90 PRO B N 1
ATOM 1743 C CA . PRO B 1 90 ? 0.849 25.344 -0.225 1 56.75 90 PRO B CA 1
ATOM 1744 C C . PRO B 1 90 ? 1.197 26.766 -0.63 1 56.75 90 PRO B C 1
ATOM 1746 O O . PRO B 1 90 ? 1.427 27.047 -1.811 1 56.75 90 PRO B O 1
ATOM 1749 N N . ALA B 1 91 ? 0.627 27.828 0.067 1 58.53 91 ALA B N 1
ATOM 1750 C CA . ALA B 1 91 ? 1.16 29.156 -0.238 1 58.53 91 ALA B CA 1
ATOM 1751 C C . ALA B 1 91 ? 2.396 29.453 0.605 1 58.53 91 ALA B C 1
ATOM 1753 O O . ALA B 1 91 ? 2.453 29.094 1.783 1 58.53 91 ALA B O 1
ATOM 1754 N N . GLY B 1 92 ? 3.5 29.578 -0.081 1 53.78 92 GLY B N 1
ATOM 1755 C CA . GLY B 1 92 ? 4.676 30.062 0.631 1 53.78 92 GLY B CA 1
ATOM 1756 C C . GLY B 1 92 ? 4.43 31.359 1.38 1 53.78 92 GLY B C 1
ATOM 1757 O O . GLY B 1 92 ? 3.361 31.953 1.251 1 53.78 92 GLY B O 1
ATOM 1758 N N . PRO B 1 93 ? 5.332 31.625 2.422 1 54.16 93 PRO B N 1
ATOM 1759 C CA . PRO B 1 93 ? 5.195 32.875 3.188 1 54.16 93 PRO B CA 1
ATOM 1760 C C . PRO B 1 93 ? 4.926 34.094 2.301 1 54.16 93 PRO B C 1
ATOM 1762 O O . PRO B 1 93 ? 4.266 35.031 2.732 1 54.16 93 PRO B O 1
ATOM 1765 N N . ASP B 1 94 ? 5.504 34.094 1.229 1 59.28 94 ASP B N 1
ATOM 1766 C CA . ASP B 1 94 ? 5.375 35.219 0.312 1 59.28 94 ASP B CA 1
ATOM 1767 C C . ASP B 1 94 ? 4.16 35.062 -0.595 1 59.28 94 ASP B C 1
ATOM 1769 O O . ASP B 1 94 ? 3.973 35.844 -1.54 1 59.28 94 ASP B O 1
ATOM 1773 N N . GLY B 1 95 ? 3.381 34.156 -0.29 1 60.72 95 GLY B N 1
ATOM 1774 C CA . GLY B 1 95 ? 2.203 33.906 -1.11 1 60.72 95 GLY B CA 1
ATOM 1775 C C . GLY B 1 95 ? 2.475 33.031 -2.303 1 60.72 95 GLY B C 1
ATOM 1776 O O . GLY B 1 95 ? 1.562 32.688 -3.064 1 60.72 95 GLY B O 1
ATOM 1777 N N . LYS B 1 96 ? 3.84 32.781 -2.297 1 65.88 96 LYS B N 1
ATOM 1778 C CA . LYS B 1 96 ? 4.207 31.922 -3.426 1 65.88 96 LYS B CA 1
ATOM 1779 C C . LYS B 1 96 ? 4.094 30.453 -3.062 1 65.88 96 LYS B C 1
ATOM 1781 O O . LYS B 1 96 ? 4.328 30.062 -1.915 1 65.88 96 LYS B O 1
ATOM 1786 N N . GLU B 1 97 ? 3.727 29.703 -3.951 1 68.62 97 GLU B N 1
ATOM 1787 C CA . GLU B 1 97 ? 3.557 28.266 -3.75 1 68.62 97 GLU B CA 1
ATOM 1788 C C . GLU B 1 97 ? 4.902 27.578 -3.564 1 68.62 97 GLU B C 1
ATOM 1790 O O . GLU B 1 97 ? 5.844 27.812 -4.32 1 68.62 97 GLU B O 1
ATOM 1795 N N . ILE B 1 98 ? 5.133 27 -2.377 1 72.06 98 ILE B N 1
ATOM 1796 C CA . ILE B 1 98 ? 6.316 26.172 -2.129 1 72.06 98 ILE B CA 1
ATOM 1797 C C . ILE B 1 98 ? 6.023 24.719 -2.482 1 72.06 98 ILE B C 1
ATOM 1799 O O . ILE B 1 98 ? 5.113 24.109 -1.921 1 72.06 98 ILE B O 1
ATOM 1803 N N . PRO B 1 99 ? 6.766 24.281 -3.484 1 75.75 99 PRO B N 1
ATOM 1804 C CA . PRO B 1 99 ? 6.559 22.875 -3.807 1 75.75 99 PRO B CA 1
ATOM 1805 C C . PRO B 1 99 ? 6.719 21.953 -2.594 1 75.75 99 PRO B C 1
ATOM 1807 O O . PRO B 1 99 ? 7.688 22.094 -1.84 1 75.75 99 PRO B O 1
ATOM 1810 N N . VAL B 1 100 ? 5.746 21 -2.402 1 76.56 100 VAL B N 1
ATOM 1811 C CA . VAL B 1 100 ? 5.703 20.109 -1.249 1 76.56 100 VAL B CA 1
ATOM 1812 C C . VAL B 1 100 ? 6.965 19.25 -1.216 1 76.56 100 VAL B C 1
ATOM 1814 O O . VAL B 1 100 ? 7.473 18.922 -0.141 1 76.56 100 VAL B O 1
ATOM 1817 N N . SER B 1 101 ? 7.496 18.984 -2.369 1 79.62 101 SER B N 1
ATOM 1818 C CA . SER B 1 101 ? 8.672 18.125 -2.484 1 79.62 101 SER B CA 1
ATOM 1819 C C . SER B 1 101 ? 9.867 18.734 -1.768 1 79.62 101 SER B C 1
ATOM 1821 O O . SER B 1 101 ? 10.758 18 -1.312 1 79.62 101 SER B O 1
ATOM 1823 N N . LEU B 1 102 ? 9.852 20.031 -1.514 1 84 102 LEU B N 1
ATOM 1824 C CA . LEU B 1 102 ? 10.961 20.719 -0.866 1 84 102 LEU B CA 1
ATOM 1825 C C . LEU B 1 102 ? 10.898 20.562 0.649 1 84 102 LEU B C 1
ATOM 1827 O O . LEU B 1 102 ? 11.867 20.844 1.354 1 84 102 LEU B O 1
ATOM 1831 N N . MET B 1 103 ? 9.773 19.984 1.038 1 87 103 MET B N 1
ATOM 1832 C CA . MET B 1 103 ? 9.578 19.891 2.482 1 87 103 MET B CA 1
ATOM 1833 C C . MET B 1 103 ? 9.758 18.453 2.971 1 87 103 MET B C 1
ATOM 1835 O O . MET B 1 103 ? 9.719 18.203 4.172 1 87 103 MET B O 1
ATOM 1839 N N . TYR B 1 104 ? 10.039 17.547 2.117 1 88 104 TYR B N 1
ATOM 1840 C CA . TYR B 1 104 ? 10.039 16.125 2.48 1 88 104 TYR B CA 1
ATOM 1841 C C . TYR B 1 104 ? 11.141 15.82 3.486 1 88 104 TYR B C 1
ATOM 1843 O O . TYR B 1 104 ? 10.938 15.047 4.426 1 88 104 TYR B O 1
ATOM 1851 N N . GLY B 1 105 ? 12.258 16.406 3.322 1 88.25 105 GLY B N 1
ATOM 1852 C CA . GLY B 1 105 ? 13.336 16.203 4.277 1 88.25 105 GLY B CA 1
ATOM 1853 C C . GLY B 1 105 ? 13.008 16.719 5.668 1 88.25 105 GLY B C 1
ATOM 1854 O O . GLY B 1 105 ? 13.5 16.172 6.66 1 88.25 105 GLY B O 1
ATOM 1855 N N . GLN B 1 106 ? 12.117 17.641 5.832 1 88.81 106 GLN B N 1
ATOM 1856 C CA . GLN B 1 106 ? 11.812 18.297 7.098 1 88.81 106 GLN B CA 1
ATOM 1857 C C . GLN B 1 106 ? 10.688 17.578 7.836 1 88.81 106 GLN B C 1
ATOM 1859 O O . GLN B 1 106 ? 10.492 17.797 9.039 1 88.81 106 GLN B O 1
ATOM 1864 N N . VAL B 1 107 ? 10.008 16.734 7.09 1 92.69 107 VAL B N 1
ATOM 1865 C CA . VAL B 1 107 ? 8.805 16.203 7.727 1 92.69 107 VAL B CA 1
ATOM 1866 C C . VAL B 1 107 ? 8.945 14.695 7.898 1 92.69 107 VAL B C 1
ATOM 1868 O O . VAL B 1 107 ? 8 14.023 8.328 1 92.69 107 VAL B O 1
ATOM 1871 N N . GLU B 1 108 ? 10.031 14.156 7.672 1 91.69 108 GLU B N 1
ATOM 1872 C CA . GLU B 1 108 ? 10.227 12.703 7.648 1 91.69 108 GLU B CA 1
ATOM 1873 C C . GLU B 1 108 ? 9.93 12.086 9.016 1 91.69 108 GLU B C 1
ATOM 1875 O O . GLU B 1 108 ? 9.305 11.031 9.094 1 91.69 108 GLU B O 1
ATOM 1880 N N . LEU B 1 109 ? 10.359 12.695 10.055 1 90.19 109 LEU B N 1
ATOM 1881 C CA . LEU B 1 109 ? 10.125 12.156 11.391 1 90.19 109 LEU B CA 1
ATOM 1882 C C . LEU B 1 109 ? 8.633 12.148 11.711 1 90.19 109 LEU B C 1
ATOM 1884 O O . LEU B 1 109 ? 8.102 11.141 12.195 1 90.19 109 LEU B O 1
ATOM 1888 N N . ALA B 1 110 ? 7.969 13.195 11.398 1 91.06 110 ALA B N 1
ATOM 1889 C CA . ALA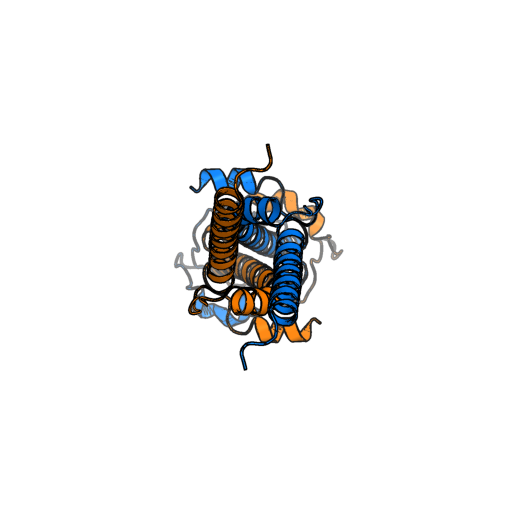 B 1 110 ? 6.527 13.266 11.633 1 91.06 110 ALA B CA 1
ATOM 1890 C C . ALA B 1 110 ? 5.785 12.211 10.82 1 91.06 110 ALA B C 1
ATOM 1892 O O . ALA B 1 110 ? 4.848 11.578 11.32 1 91.06 110 ALA B O 1
ATOM 1893 N N . ALA B 1 111 ? 6.25 12.039 9.617 1 92.56 111 ALA B N 1
ATOM 1894 C CA . ALA B 1 111 ? 5.648 11.023 8.758 1 92.56 111 ALA B CA 1
ATOM 1895 C C . ALA B 1 111 ? 5.82 9.633 9.359 1 92.56 111 ALA B C 1
ATOM 1897 O O . ALA B 1 111 ? 4.871 8.844 9.391 1 92.56 111 ALA B O 1
ATOM 1898 N N . LYS B 1 112 ? 6.949 9.367 9.898 1 90.25 112 LYS B N 1
ATOM 1899 C CA . LYS B 1 112 ? 7.238 8.086 10.531 1 90.25 112 LYS B CA 1
ATOM 1900 C C . LYS B 1 112 ? 6.332 7.844 11.734 1 90.25 112 LYS B C 1
ATOM 1902 O O . LYS B 1 112 ? 5.773 6.758 11.891 1 90.25 112 LYS B O 1
ATOM 1907 N N . TYR B 1 113 ? 6.129 8.82 12.492 1 87.88 113 TYR B N 1
ATOM 1908 C CA . TYR B 1 113 ? 5.262 8.711 13.664 1 87.88 113 TYR B CA 1
ATOM 1909 C C . TYR B 1 113 ? 3.816 8.469 13.25 1 87.88 113 TYR B C 1
ATOM 1911 O O . TYR B 1 113 ? 3.117 7.652 13.859 1 87.88 113 TYR B O 1
ATOM 1919 N N . SER B 1 114 ? 3.383 9.086 12.242 1 87.69 114 SER B N 1
ATOM 1920 C CA . SER B 1 114 ? 1.997 8.969 11.797 1 87.69 114 SER B CA 1
ATOM 1921 C C . SER B 1 114 ? 1.718 7.586 11.219 1 87.69 114 SER B C 1
ATOM 1923 O O . SER B 1 114 ? 0.647 7.016 11.445 1 87.69 114 SER B O 1
ATOM 1925 N N . GLN B 1 115 ? 2.662 7.035 10.516 1 86.81 115 GLN B N 1
ATOM 1926 C CA . GLN B 1 115 ? 2.436 5.773 9.82 1 86.81 115 GLN B CA 1
ATOM 1927 C C . GLN B 1 115 ? 2.371 4.605 10.797 1 86.81 115 GLN B C 1
ATOM 1929 O O . GLN B 1 115 ? 1.805 3.555 10.484 1 86.81 115 GLN B O 1
ATOM 1934 N N . GLN B 1 116 ? 2.867 4.719 11.992 1 85.12 116 GLN B N 1
ATOM 1935 C CA . GLN B 1 116 ? 2.848 3.65 12.984 1 85.12 116 GLN B CA 1
ATOM 1936 C C . GLN B 1 116 ? 1.417 3.275 13.367 1 85.12 116 GLN B C 1
ATOM 1938 O O . GLN B 1 116 ? 1.163 2.16 13.82 1 85.12 116 GLN B O 1
ATOM 1943 N N . ASP B 1 117 ? 0.534 4.152 13.062 1 83.44 117 ASP B N 1
ATOM 1944 C CA . ASP B 1 117 ? -0.852 3.941 13.469 1 83.44 117 ASP B CA 1
ATOM 1945 C C . ASP B 1 117 ? -1.703 3.473 12.289 1 83.44 117 ASP B C 1
ATOM 1947 O O . ASP B 1 117 ? -2.918 3.307 12.422 1 83.44 117 ASP B O 1
ATOM 1951 N N . CYS B 1 118 ? -1.059 3.254 11.219 1 91.06 118 CYS B N 1
ATOM 1952 C CA . CYS B 1 118 ? -1.805 2.84 10.031 1 91.06 118 CYS B CA 1
ATOM 1953 C C . CYS B 1 118 ? -2.363 1.432 10.203 1 91.06 118 CYS B C 1
ATOM 1955 O O . CYS B 1 118 ? -1.631 0.507 10.562 1 91.06 118 CYS B O 1
ATOM 1957 N N . LYS B 1 119 ? -3.648 1.286 9.969 1 90 119 LYS B N 1
ATOM 1958 C CA . LYS B 1 119 ? -4.266 -0.032 9.852 1 90 119 LYS B CA 1
ATOM 1959 C C . LYS B 1 119 ? -4.07 -0.613 8.453 1 90 119 LYS B C 1
ATOM 1961 O O . LYS B 1 119 ? -4.812 -0.275 7.527 1 90 119 LYS B O 1
ATOM 1966 N N . LEU B 1 120 ? -3.18 -1.566 8.359 1 92.75 120 LEU B N 1
ATOM 1967 C CA . LEU B 1 120 ? -2.756 -2.014 7.039 1 92.75 120 LEU B CA 1
ATOM 1968 C C . LEU B 1 120 ? -3.344 -3.383 6.715 1 92.75 120 LEU B C 1
ATOM 1970 O O . LEU B 1 120 ? -3.041 -3.959 5.668 1 92.75 120 LEU B O 1
ATOM 1974 N N . ASP B 1 121 ? -4.223 -3.967 7.516 1 91.88 121 ASP B N 1
ATOM 1975 C CA . ASP B 1 121 ? -4.715 -5.328 7.336 1 91.88 121 ASP B CA 1
ATOM 1976 C C . ASP B 1 121 ? -6.109 -5.332 6.715 1 91.88 121 ASP B C 1
ATOM 1978 O O . ASP B 1 121 ? -6.68 -6.395 6.461 1 91.88 121 ASP B O 1
ATOM 1982 N N . SER B 1 122 ? -6.598 -4.172 6.535 1 93.69 122 SER B N 1
ATOM 1983 C CA . SER B 1 122 ? -7.879 -4.043 5.852 1 93.69 122 SER B CA 1
ATOM 1984 C C . SER B 1 122 ? -7.867 -2.883 4.863 1 93.69 122 SER B C 1
ATOM 1986 O O . SER B 1 122 ? -7.156 -1.897 5.062 1 93.69 122 SER B O 1
ATOM 1988 N N . LEU B 1 123 ? -8.633 -3.088 3.805 1 94.44 123 LEU B N 1
ATOM 1989 C CA . LEU B 1 123 ? -8.852 -1.988 2.873 1 94.44 123 LEU B CA 1
ATOM 1990 C C . LEU B 1 123 ? -9.828 -0.971 3.449 1 94.44 123 LEU B C 1
ATOM 1992 O O . LEU B 1 123 ? -10.805 -1.345 4.102 1 94.44 123 LEU B O 1
ATOM 1996 N N . LEU B 1 124 ? -9.492 0.304 3.127 1 92.56 124 LEU B N 1
ATOM 1997 C CA . LEU B 1 124 ? -10.438 1.342 3.527 1 92.56 124 LEU B CA 1
ATOM 1998 C C . LEU B 1 124 ? -11.766 1.19 2.781 1 92.56 124 LEU B C 1
ATOM 2000 O O . LEU B 1 124 ? -11.773 0.848 1.598 1 92.56 124 LEU B O 1
ATOM 2004 N N . ASP B 1 125 ? -12.758 1.582 3.518 1 89.44 125 ASP B N 1
ATOM 2005 C CA . ASP B 1 125 ? -14.086 1.55 2.906 1 89.44 125 ASP B CA 1
ATOM 2006 C C . ASP B 1 125 ? -14.172 2.518 1.728 1 89.44 125 ASP B C 1
ATOM 2008 O O . ASP B 1 125 ? -13.688 3.648 1.81 1 89.44 125 ASP B O 1
ATOM 2012 N N . GLY B 1 126 ? -14.734 1.949 0.585 1 88.81 126 GLY B N 1
ATOM 2013 C CA . GLY B 1 126 ? -14.992 2.82 -0.549 1 88.81 126 GLY B CA 1
ATOM 2014 C C . GLY B 1 126 ? -13.805 2.977 -1.471 1 88.81 126 GLY B C 1
ATOM 2015 O O . GLY B 1 126 ? -13.891 3.65 -2.5 1 88.81 126 GLY B O 1
ATOM 2016 N N . ILE B 1 127 ? -12.727 2.355 -1.13 1 90.62 127 ILE B N 1
ATOM 2017 C CA . ILE B 1 127 ? -11.5 2.562 -1.888 1 90.62 127 ILE B CA 1
ATOM 2018 C C . ILE B 1 127 ? -11.672 2.033 -3.309 1 90.62 127 ILE B C 1
ATOM 2020 O O . ILE B 1 127 ? -11.117 2.59 -4.258 1 90.62 127 ILE B O 1
ATOM 2024 N N . GLU B 1 128 ? -12.391 0.983 -3.479 1 90.62 128 GLU B N 1
ATOM 2025 C CA . GLU B 1 128 ? -12.617 0.418 -4.805 1 90.62 128 GLU B CA 1
ATOM 2026 C C . GLU B 1 128 ? -13.383 1.393 -5.695 1 90.62 128 GLU B C 1
ATOM 2028 O O . GLU B 1 128 ? -13.062 1.548 -6.875 1 90.62 128 GLU B O 1
ATOM 2033 N N . GLU B 1 129 ? -14.297 1.947 -5.094 1 89.31 129 GLU B N 1
ATOM 2034 C CA . GLU B 1 129 ? -15.055 2.953 -5.828 1 89.31 129 GLU B CA 1
ATOM 2035 C C . GLU B 1 129 ? -14.172 4.137 -6.219 1 89.31 129 GLU B C 1
ATOM 2037 O O . GLU B 1 129 ? -14.25 4.633 -7.344 1 89.31 129 GLU B O 1
ATOM 2042 N N . GLU B 1 130 ? -13.43 4.562 -5.32 1 83.12 130 GLU B N 1
ATOM 2043 C CA . GLU B 1 130 ? -12.5 5.656 -5.59 1 83.12 130 GLU B CA 1
ATOM 2044 C C . GLU B 1 130 ? -11.539 5.301 -6.719 1 83.12 130 GLU B C 1
ATOM 2046 O O . GLU B 1 130 ? -11.297 6.109 -7.613 1 83.12 130 GLU B O 1
ATOM 2051 N N . TYR B 1 131 ? -11.07 4.145 -6.691 1 86 131 TYR B N 1
ATOM 2052 C CA . TYR B 1 131 ? -10.133 3.672 -7.699 1 86 131 TYR B CA 1
ATOM 2053 C C . TYR B 1 131 ? -10.789 3.631 -9.078 1 86 131 TYR B C 1
ATOM 2055 O O . TYR B 1 131 ? -10.164 4 -10.078 1 86 131 TYR B O 1
ATOM 2063 N N . ASN B 1 132 ? -11.914 3.203 -9.109 1 88 132 ASN B N 1
ATOM 2064 C CA . ASN B 1 132 ? -12.617 3.082 -10.375 1 88 132 ASN B CA 1
ATOM 2065 C C . ASN B 1 132 ? -12.859 4.445 -11.016 1 88 132 ASN B C 1
ATOM 2067 O O . ASN B 1 132 ? -13.039 4.543 -12.234 1 88 132 ASN B O 1
ATOM 2071 N N . GLN B 1 133 ? -12.789 5.449 -10.227 1 79.19 133 GLN B N 1
ATOM 2072 C CA . GLN B 1 133 ? -12.953 6.801 -10.75 1 79.19 133 GLN B CA 1
ATOM 2073 C C . GLN B 1 133 ? -11.641 7.336 -11.32 1 79.19 133 GLN B C 1
ATOM 2075 O O . GLN B 1 133 ? -11.641 8.297 -12.094 1 79.19 133 GLN B O 1
ATOM 2080 N N . LEU B 1 134 ? -10.633 6.773 -10.93 1 73.88 134 LEU B N 1
ATOM 2081 C CA . LEU B 1 134 ? -9.32 7.242 -11.352 1 73.88 134 LEU B CA 1
ATOM 2082 C C . LEU B 1 134 ? -8.898 6.582 -12.656 1 73.88 134 LEU B C 1
ATOM 2084 O O . LEU B 1 134 ? -8.016 7.082 -13.352 1 73.88 134 LEU B O 1
ATOM 2088 N N . VAL B 1 135 ? -9.477 5.535 -12.992 1 69.88 135 VAL B N 1
ATOM 2089 C CA . VAL B 1 135 ? -9.086 4.836 -14.211 1 69.88 135 VAL B CA 1
ATOM 2090 C C . VAL B 1 135 ? -10.266 4.793 -15.188 1 69.88 135 VAL B C 1
ATOM 2092 O O . VAL B 1 135 ? -11.422 4.801 -14.766 1 69.88 135 VAL B O 1
#

Solvent-accessible surface area (backbone atoms only — not comparable to full-atom values): 14398 Å² total; per-residue (Å²): 122,86,58,51,72,65,50,51,50,51,52,48,53,51,48,50,52,47,37,46,52,25,52,49,50,41,48,42,63,75,38,73,86,55,84,78,67,87,46,62,68,57,44,25,59,60,39,66,48,38,55,62,49,50,49,51,46,31,52,34,21,9,33,41,3,5,33,42,34,43,12,44,48,39,30,64,35,70,87,54,55,57,44,59,56,57,70,46,68,50,37,19,98,86,60,43,59,52,63,50,78,82,41,44,69,45,24,48,53,24,9,54,55,26,26,75,69,44,73,78,89,56,77,50,87,63,45,67,62,54,49,56,70,74,99,122,86,60,52,72,66,50,51,51,52,52,48,51,52,48,50,50,48,36,46,52,23,53,49,51,42,48,42,62,74,38,72,86,55,81,79,66,87,47,63,68,57,44,25,58,59,39,66,47,39,54,61,50,52,51,50,45,33,52,33,22,10,29,40,2,6,28,41,31,39,36,50,45,40,16,61,35,69,84,57,53,50,46,59,54,49,70,43,65,34,38,24,98,83,66,42,68,42,66,48,80,78,31,46,84,73,25,48,66,25,12,54,60,23,28,74,70,44,71,80,88,57,77,50,87,64,46,68,60,55,50,56,70,73,99